Protein 6TTN (pdb70)

InterPro domains:
  IPR005123 Oxoglutarate/iron-dependent dioxygenase domain [PS51471] (193-293)
  IPR026992 Non-haem dioxygenase, N-terminal domain [PF14226] (35-149)
  IPR027443 Isopenicillin N synthase-like superfamily [G3DSA:2.60.120.330] (2-334)
  IPR044861 Isopenicillin N synthase-like, Fe(2+) 2OG dioxygenase domain [PF03171] (195-292)
  IPR050295 Plant 2-oxoglutarate-dependent oxidoreductases [PTHR47991] (32-321)

Foldseek 3Di:
DLAAEAEPPPDLVVNLVVLLVNQQQAQKHKYDPLPQDLVLLVVQVVQVVQVVPDDPVLLQLQAVVRHFDELAPPPAQQWHWHQDDVDPLVQKIKTKHWQPPCDPVRLVSDDCPVVCNSVSVNSNQVRVVVSVLVSVQSVCVNLVHDRCPCVPQFFRTKMKIKMKGDAGQRKAFAAFAKKKKAWADWWKWWQNPVVRDTHTDDHDRSMIMMGGGPLNCFQQLNSGDGIMMGTHGHNPDTTIMIMIGTGHDQADKGGHNVVSADPVRHHQFDIDGSVQLSNQCRPPVPDRRRSGVVGGDPDD

B-factor: mean 18.72, std 9.36, range [8.13, 66.55]

Radius of gyration: 18.67 Å; Cα contacts (8 Å, |Δi|>4): 631; chains: 1; bounding box: 41×48×56 Å

Structure (mmCIF, N/CA/C/O backbone):
data_6TTN
#
_entry.id   6TTN
#
_cell.length_a   39.894
_cell.length_b   79.841
_cell.length_c   104.701
_cell.angle_alpha   90.000
_cell.angle_beta   90.000
_cell.angle_gamma   90.000
#
_symmetry.space_group_name_H-M   'P 21 21 21'
#
loop_
_entity.id
_entity.type
_entity.pdbx_description
1 polymer 'Hyoscyamine 6 beta-hydroxylase'
2 non-polymer N-OXALYLGLYCINE
3 non-polymer 1,2-ETHANEDIOL
4 non-polymer '[(1S,5R)-8-methyl-8-azabicyclo[3.2.1]octan-3-yl] (2S)-3-hydroxy-2-phenylpropanoate'
5 non-polymer 'STRONTIUM ION'
6 non-polymer 'NICKEL (II) ION'
7 non-polymer 'SODIUM ION'
8 non-polymer 'UNKNOWN ATOM OR ION'
9 water water
#
loop_
_atom_site.group_PDB
_atom_site.id
_atom_site.type_symbol
_atom_site.label_atom_id
_atom_site.label_alt_id
_atom_site.label_comp_id
_atom_site.label_asym_id
_atom_site.label_entity_id
_atom_site.label_seq_id
_atom_site.pdbx_PDB_ins_code
_atom_site.Cartn_x
_atom_site.Cartn_y
_atom_site.Cartn_z
_atom_site.occupancy
_atom_site.B_iso_or_equiv
_atom_site.auth_seq_id
_atom_site.auth_comp_id
_atom_site.auth_asym_id
_atom_site.auth_atom_id
_atom_site.pdbx_PDB_model_num
ATOM 1 N N . ALA A 1 3 ? 2.548 29.637 56.314 1.00 48.10 33 ALA A N 1
ATOM 2 C CA . ALA A 1 3 ? 3.666 28.840 55.811 1.00 46.98 33 ALA A CA 1
ATOM 3 C C . ALA A 1 3 ? 4.839 29.725 55.382 1.00 43.51 33 ALA A C 1
ATOM 4 O O . ALA A 1 3 ? 6.001 29.291 55.375 1.00 45.62 33 ALA A O 1
ATOM 10 N N . ASP A 1 4 ? 4.533 30.975 55.032 1.00 38.30 34 ASP A N 1
ATOM 11 C CA . ASP A 1 4 ? 5.572 31.918 54.631 1.00 32.65 34 ASP A CA 1
ATOM 12 C C . ASP A 1 4 ? 6.503 32.298 55.779 1.00 28.31 34 ASP A C 1
ATOM 13 O O . ASP A 1 4 ? 7.513 32.977 55.539 1.00 26.84 34 ASP A O 1
ATOM 22 N N . VAL A 1 5 ? 6.190 31.895 57.008 1.00 25.25 35 VAL A N 1
ATOM 23 C CA . VAL A 1 5 ? 7.142 31.996 58.105 1.00 19.61 35 VAL A CA 1
ATOM 24 C C . VAL A 1 5 ? 7.356 30.575 58.618 1.00 17.85 35 VAL A C 1
ATOM 25 O O . VAL A 1 5 ? 6.634 30.108 59.510 1.00 19.68 35 VAL A O 1
ATOM 38 N N . PRO A 1 6 ? 8.316 29.841 58.071 1.00 15.55 36 PRO A N 1
ATOM 39 C CA . PRO A 1 6 ? 8.517 28.446 58.497 1.00 15.20 36 PRO A CA 1
ATOM 40 C C . PRO A 1 6 ? 8.910 28.339 59.965 1.00 14.59 36 PRO A C 1
ATOM 41 O O . PRO A 1 6 ? 9.674 29.156 60.477 1.00 13.96 36 PRO A O 1
ATOM 52 N N . ILE A 1 7 ? 8.420 27.287 60.619 1.00 14.01 37 ILE A N 1
ATOM 53 C CA . ILE A 1 7 ? 8.776 26.951 61.991 1.00 13.66 37 ILE A CA 1
ATOM 54 C C . ILE A 1 7 ? 9.525 25.633 61.917 1.00 13.39 37 ILE A C 1
ATOM 55 O O . ILE A 1 7 ? 8.950 24.620 61.503 1.00 17.30 37 ILE A O 1
ATOM 71 N N . ILE A 1 8 ? 10.807 25.649 62.267 1.00 11.53 38 ILE A N 1
ATOM 72 C CA . ILE A 1 8 ? 11.705 24.526 62.052 1.00 11.31 38 ILE A CA 1
ATOM 73 C C . ILE A 1 8 ? 12.059 23.904 63.389 1.00 10.48 38 ILE A C 1
ATOM 74 O O . ILE A 1 8 ? 12.649 24.551 64.267 1.00 11.10 38 ILE A O 1
ATOM 90 N N . ASP A 1 9 ? 11.738 22.624 63.527 1.00 10.93 39 ASP A N 1
ATOM 91 C CA . ASP A 1 9 ? 11.992 21.839 64.742 1.00 10.87 39 ASP A CA 1
ATOM 92 C C . ASP A 1 9 ? 13.406 21.277 64.684 1.00 10.60 39 ASP A C 1
ATOM 93 O O . ASP A 1 9 ? 13.706 20.420 63.855 1.00 11.36 39 ASP A O 1
ATOM 102 N N . LEU A 1 10 ? 14.272 21.734 65.578 1.00 9.90 40 LEU A N 1
ATOM 103 C CA . LEU A 1 10 ? 15.670 21.354 65.578 1.00 10.10 40 LEU A CA 1
ATOM 104 C C . LEU A 1 10 ? 15.927 19.994 66.216 1.00 10.24 40 LEU A C 1
ATOM 105 O O . LEU A 1 10 ? 17.094 19.618 66.341 1.00 10.72 40 LEU A O 1
ATOM 121 N N . GLN A 1 11 ? 14.880 19.236 66.563 1.00 10.41 41 GLN A N 1
ATOM 122 C CA . GLN A 1 11 ? 15.005 17.852 66.988 1.00 10.56 41 GLN A CA 1
ATOM 123 C C . GLN A 1 11 ? 14.503 16.872 65.935 1.00 11.24 41 GLN A C 1
ATOM 124 O O . GLN A 1 11 ? 14.459 15.669 66.207 1.00 12.51 41 GLN A O 1
ATOM 138 N N . GLN A 1 12 ? 14.204 17.329 64.721 1.00 11.60 42 GLN A N 1
ATOM 139 C CA . GLN A 1 12 ? 13.989 16.461 63.570 1.00 12.38 42 GLN A CA 1
ATOM 140 C C . GLN A 1 12 ? 15.324 15.878 63.103 1.00 12.18 42 GLN A C 1
ATOM 141 O O . GLN A 1 12 ? 16.397 16.224 63.601 1.00 12.90 42 GLN A O 1
ATOM 155 N N . ASP A 1 13 ? 15.253 14.983 62.120 1.00 11.87 43 ASP A N 1
ATOM 156 C CA . ASP A 1 13 ? 16.444 14.453 61.481 1.00 12.30 43 ASP A CA 1
ATOM 157 C C . ASP A 1 13 ? 17.320 15.583 60.959 1.00 11.55 43 ASP A C 1
ATOM 158 O O . ASP A 1 13 ? 16.830 16.560 60.387 1.00 11.90 43 ASP A O 1
ATOM 167 N N . HIS A 1 14 ? 18.633 15.405 61.110 1.00 11.81 44 HIS A N 1
ATOM 168 C CA . HIS A 1 14 ? 19.612 16.412 60.716 1.00 12.08 44 HIS A CA 1
ATOM 169 C C . HIS A 1 14 ? 19.436 16.858 59.266 1.00 11.34 44 HIS A C 1
ATOM 170 O O . HIS A 1 14 ? 19.498 18.055 58.962 1.00 11.41 44 HIS A O 1
ATOM 184 N N . LEU A 1 15 ? 19.297 15.897 58.339 1.00 12.31 45 LEU A N 1
ATOM 185 C CA . LEU A 1 15 ? 19.198 16.259 56.928 1.00 12.64 45 LEU A CA 1
ATOM 186 C C . LEU A 1 15 ? 17.944 17.080 56.662 1.00 12.41 45 LEU A C 1
ATOM 187 O O . LEU A 1 15 ? 17.984 18.043 55.897 1.00 12.61 45 LEU A O 1
ATOM 203 N N . LEU A 1 16 ? 16.824 16.726 57.292 1.00 12.38 46 LEU A N 1
ATOM 204 C CA . LEU A 1 16 ? 15.606 17.510 57.117 1.00 12.89 46 LEU A CA 1
ATOM 205 C C . LEU A 1 16 ? 15.791 18.930 57.619 1.00 11.44 46 LEU A C 1
ATOM 206 O O . LEU A 1 16 ? 15.303 19.881 56.995 1.00 12.32 46 LEU A O 1
ATOM 222 N N . ILE A 1 17 ? 16.495 19.097 58.743 1.00 10.86 47 ILE A N 1
ATOM 223 C CA . ILE A 1 17 ? 16.769 20.442 59.245 1.00 10.94 47 ILE A CA 1
ATOM 224 C C . ILE A 1 17 ? 17.549 21.236 58.213 1.00 10.91 47 ILE A C 1
ATOM 225 O O . ILE A 1 17 ? 17.219 22.395 57.925 1.00 11.39 47 ILE A O 1
ATOM 241 N N . VAL A 1 18 ? 18.641 20.653 57.692 1.00 11.25 48 VAL A N 1
ATOM 242 C CA . VAL A 1 18 ? 19.448 21.345 56.686 1.00 11.89 48 VAL A CA 1
ATOM 243 C C . VAL A 1 18 ? 18.591 21.736 55.495 1.00 11.42 48 VAL A C 1
ATOM 244 O O . VAL A 1 18 ? 18.650 22.867 55.004 1.00 11.93 48 VAL A O 1
ATOM 257 N N . GLN A 1 19 ? 17.774 20.802 55.009 1.00 12.01 49 GLN A N 1
ATOM 258 C CA . GLN A 1 19 ? 16.939 21.091 53.841 1.00 12.52 49 GLN A CA 1
ATOM 259 C C . GLN A 1 19 ? 15.923 22.193 54.127 1.00 12.23 49 GLN A C 1
ATOM 260 O O . GLN A 1 19 ? 15.727 23.089 53.293 1.00 12.94 49 GLN A O 1
ATOM 274 N N . GLN A 1 20 ? 15.281 22.148 55.291 1.00 11.71 50 GLN A N 1
ATOM 275 C CA . GLN A 1 20 ? 14.270 23.153 55.629 1.00 11.77 50 GLN A CA 1
ATOM 276 C C . GLN A 1 20 ? 14.896 24.528 55.860 1.00 11.08 50 GLN A C 1
ATOM 277 O O . GLN A 1 20 ? 14.352 25.546 55.409 1.00 11.15 50 GLN A O 1
ATOM 291 N N . ILE A 1 21 ? 16.023 24.579 56.571 1.00 10.58 51 ILE A N 1
ATOM 292 C CA . ILE A 1 21 ? 16.697 25.853 56.772 1.00 10.67 51 ILE A CA 1
ATOM 293 C C . ILE A 1 21 ? 17.134 26.422 55.437 1.00 11.18 51 ILE A C 1
ATOM 294 O O . ILE A 1 21 ? 16.972 27.621 55.183 1.00 11.46 51 ILE A O 1
ATOM 310 N N . THR A 1 22 ? 17.716 25.591 54.578 1.00 11.78 52 THR A N 1
ATOM 311 C CA . THR A 1 22 ? 18.194 26.088 53.297 1.00 13.33 52 THR A CA 1
ATOM 312 C C . THR A 1 22 ? 17.049 26.696 52.498 1.00 13.24 52 THR A C 1
ATOM 313 O O . THR A 1 22 ? 17.186 27.786 51.930 1.00 13.55 52 THR A O 1
ATOM 324 N N . LYS A 1 23 ? 15.909 26.005 52.434 1.00 13.64 53 LYS A N 1
ATOM 325 C CA A LYS A 1 23 ? 14.772 26.531 51.689 0.67 14.89 53 LYS A CA 1
ATOM 326 C CA B LYS A 1 23 ? 14.770 26.532 51.691 0.33 14.26 53 LYS A CA 1
ATOM 327 C C . LYS A 1 23 ? 14.285 27.842 52.287 1.00 12.92 53 LYS A C 1
ATOM 328 O O . LYS A 1 23 ? 13.984 28.790 51.554 1.00 13.09 53 LYS A O 1
ATOM 365 N N . ALA A 1 24 ? 14.216 27.928 53.616 1.00 11.77 54 ALA A N 1
ATOM 366 C CA . ALA A 1 24 ? 13.771 29.167 54.237 1.00 11.55 54 ALA A CA 1
ATOM 367 C C . ALA A 1 24 ? 14.729 30.309 53.941 1.00 10.71 54 ALA A C 1
ATOM 368 O O . ALA A 1 24 ? 14.303 31.459 53.779 1.00 11.50 54 ALA A O 1
ATOM 375 N N . CYS A 1 25 ? 16.027 30.030 53.933 1.00 10.68 55 CYS A N 1
ATOM 376 C CA . CYS A 1 25 ? 17.027 31.052 53.647 1.00 10.94 55 CYS A CA 1
ATOM 377 C C . CYS A 1 25 ? 16.946 31.526 52.204 1.00 10.60 55 CYS A C 1
ATOM 378 O O . CYS A 1 25 ? 17.127 32.724 51.932 1.00 11.93 55 CYS A O 1
ATOM 386 N N . GLN A 1 26 ? 16.669 30.604 51.272 1.00 11.84 56 GLN A N 1
ATOM 387 C CA . GLN A 1 26 ? 16.551 30.943 49.858 1.00 12.93 56 GLN A CA 1
ATOM 388 C C . GLN A 1 26 ? 15.290 31.729 49.595 1.00 13.60 56 GLN A C 1
ATOM 389 O O . GLN A 1 26 ? 15.291 32.650 48.774 1.00 15.89 56 GLN A O 1
ATOM 403 N N . ASP A 1 27 ? 14.203 31.386 50.286 1.00 14.16 57 ASP A N 1
ATOM 404 C CA . ASP A 1 27 ? 12.900 31.894 49.904 1.00 17.31 57 ASP A CA 1
ATOM 405 C C . ASP A 1 27 ? 12.531 33.134 50.686 1.00 16.46 57 ASP A C 1
ATOM 406 O O . ASP A 1 27 ? 11.857 34.012 50.141 1.00 19.69 57 ASP A O 1
ATOM 415 N N . PHE A 1 28 ? 12.925 33.201 51.972 1.00 15.45 58 PHE A N 1
ATOM 416 C CA . PHE A 1 28 ? 12.397 34.226 52.878 1.00 15.37 58 PHE A CA 1
ATOM 417 C C . PHE A 1 28 ? 13.462 35.014 53.644 1.00 13.59 58 PHE A C 1
ATOM 418 O O . PHE A 1 28 ? 13.320 36.224 53.853 1.00 15.65 58 PHE A O 1
ATOM 435 N N . GLY A 1 29 ? 14.502 34.359 54.104 1.00 11.73 59 GLY A N 1
ATOM 436 C CA . GLY A 1 29 ? 15.495 34.980 54.961 1.00 11.06 59 GLY A CA 1
ATOM 437 C C . GLY A 1 29 ? 15.086 35.090 56.417 1.00 10.64 59 GLY A C 1
ATOM 438 O O . GLY A 1 29 ? 15.806 35.689 57.202 1.00 10.35 59 GLY A O 1
ATOM 442 N N . LEU A 1 30 ? 13.947 34.522 56.813 1.00 10.85 60 LEU A N 1
ATOM 443 C CA . LEU A 1 30 ? 13.456 34.548 58.183 1.00 10.95 60 LEU A CA 1
ATOM 444 C C . LEU A 1 30 ? 12.689 33.251 58.437 1.00 11.38 60 LEU A C 1
ATOM 445 O O . LEU A 1 30 ? 11.929 32.788 57.573 1.00 13.76 60 LEU A O 1
ATOM 461 N N . PHE A 1 31 ? 12.907 32.668 59.610 1.00 10.55 61 PHE A N 1
ATOM 462 C CA . PHE A 1 31 ? 12.204 31.463 60.037 1.00 10.33 61 PHE A CA 1
ATOM 463 C C . PHE A 1 31 ? 12.235 31.452 61.547 1.00 10.35 61 PHE A C 1
ATOM 464 O O . PHE A 1 31 ? 12.927 32.245 62.160 1.00 13.30 61 PHE A O 1
ATOM 481 N N . GLN A 1 32 ? 11.480 30.564 62.160 1.00 9.06 62 GLN A N 1
ATOM 482 C CA . GLN A 1 32 ? 11.574 30.349 63.606 1.00 9.19 62 GLN A CA 1
ATOM 483 C C . GLN A 1 32 ? 12.146 28.964 63.867 1.00 8.96 62 GLN A C 1
ATOM 484 O O . GLN A 1 32 ? 11.983 28.049 63.049 1.00 10.05 62 GLN A O 1
ATOM 498 N N . VAL A 1 33 ? 12.793 28.813 65.010 1.00 8.89 63 VAL A N 1
ATOM 499 C CA . VAL A 1 33 ? 13.266 27.518 65.470 1.00 8.89 63 VAL A CA 1
ATOM 500 C C . VAL A 1 33 ? 12.631 27.178 66.814 1.00 8.77 63 VAL A C 1
ATOM 501 O O . VAL A 1 33 ? 12.514 28.014 67.712 1.00 9.15 63 VAL A O 1
ATOM 514 N N . ILE A 1 34 ? 12.243 25.909 66.934 1.00 9.46 64 ILE A N 1
ATOM 515 C CA . ILE A 1 34 ? 11.724 25.331 68.167 1.00 9.89 64 ILE A CA 1
ATOM 516 C C . ILE A 1 34 ? 12.554 24.092 68.521 1.00 9.62 64 ILE A C 1
ATOM 517 O O . ILE A 1 34 ? 13.341 23.575 67.714 1.00 9.64 64 ILE A O 1
ATOM 533 N N . ASN A 1 35 ? 12.408 23.645 69.771 1.00 9.75 65 ASN A N 1
ATOM 534 C CA . ASN A 1 35 ? 13.207 22.516 70.291 1.00 10.18 65 ASN A CA 1
ATOM 535 C C . ASN A 1 35 ? 14.695 22.741 70.045 1.00 9.94 65 ASN A C 1
ATOM 536 O O . ASN A 1 35 ? 15.428 21.830 69.658 1.00 10.44 65 ASN A O 1
ATOM 547 N N . HIS A 1 36 ? 15.122 23.980 70.298 1.00 9.10 66 HIS A N 1
ATOM 548 C CA . HIS A 1 36 ? 16.417 24.501 69.858 1.00 9.26 66 HIS A CA 1
ATOM 549 C C . HIS A 1 36 ? 17.541 24.345 70.875 1.00 9.07 66 HIS A C 1
ATOM 550 O O . HIS A 1 36 ? 18.672 24.744 70.582 1.00 9.56 66 HIS A O 1
ATOM 564 N N . GLY A 1 37 ? 17.264 23.768 72.044 1.00 9.12 67 GLY A N 1
ATOM 565 C CA . GLY A 1 37 ? 18.281 23.456 73.002 1.00 9.66 67 GLY A CA 1
ATOM 566 C C . GLY A 1 37 ? 18.636 24.540 73.994 1.00 9.27 67 GLY A C 1
ATOM 567 O O . GLY A 1 37 ? 19.378 24.270 74.944 1.00 10.38 67 GLY A O 1
ATOM 571 N N . VAL A 1 38 ? 18.165 25.765 73.802 1.00 9.27 68 VAL A N 1
ATOM 572 C CA . VAL A 1 38 ? 18.369 26.814 74.810 1.00 9.41 68 VAL A CA 1
ATOM 573 C C . VAL A 1 38 ? 17.361 26.590 75.929 1.00 9.65 68 VAL A C 1
ATOM 574 O O . VAL A 1 38 ? 16.170 26.481 75.660 1.00 10.41 68 VAL A O 1
ATOM 587 N N . PRO A 1 39 ? 17.780 26.569 77.191 1.00 10.00 69 PRO A N 1
ATOM 588 C CA . PRO A 1 39 ? 16.809 26.305 78.258 1.00 10.57 69 PRO A CA 1
ATOM 589 C C . PRO A 1 39 ? 15.671 27.315 78.270 1.00 10.60 69 PRO A C 1
ATOM 590 O O . PRO A 1 39 ? 15.892 28.524 78.313 1.00 10.92 69 PRO A O 1
ATOM 601 N N . GLU A 1 40 ? 14.435 26.805 78.313 1.00 11.15 70 GLU A N 1
ATOM 602 C CA . GLU A 1 40 ? 13.274 27.687 78.418 1.00 11.78 70 GLU A CA 1
ATOM 603 C C . GLU A 1 40 ? 13.323 28.503 79.696 1.00 12.02 70 GLU A C 1
ATOM 604 O O . GLU A 1 40 ? 12.928 29.680 79.700 1.00 12.04 70 GLU A O 1
ATOM 616 N N . LYS A 1 41 ? 13.784 27.901 80.790 1.00 12.48 71 LYS A N 1
ATOM 617 C CA . LYS A 1 41 ? 13.832 28.618 82.056 1.00 14.09 71 LYS A CA 1
ATOM 618 C C . LYS A 1 41 ? 14.711 29.856 81.923 1.00 12.66 71 LYS A C 1
ATOM 619 O O . LYS A 1 41 ? 14.415 30.916 82.479 1.00 13.07 71 LYS A O 1
ATOM 638 N N . LEU A 1 42 ? 15.816 29.725 81.204 1.00 12.42 72 LEU A N 1
ATOM 639 C CA . LEU A 1 42 ? 16.723 30.834 80.982 1.00 12.22 72 LEU A CA 1
ATOM 640 C C . LEU A 1 42 ? 16.098 31.903 80.075 1.00 11.01 72 LEU A C 1
ATOM 641 O O . LEU A 1 42 ? 16.285 33.111 80.300 1.00 11.48 72 LEU A O 1
ATOM 657 N N . MET A 1 43 ? 15.352 31.490 79.047 1.00 10.17 73 MET A N 1
ATOM 658 C CA . MET A 1 43 ? 14.630 32.463 78.228 1.00 10.13 73 MET A CA 1
ATOM 659 C C . MET A 1 43 ? 13.629 33.243 79.054 1.00 9.92 73 MET A C 1
ATOM 660 O O . MET A 1 43 ? 13.503 34.467 78.903 1.00 10.03 73 MET A O 1
ATOM 674 N N . VAL A 1 44 ? 12.904 32.561 79.934 1.00 10.72 74 VAL A N 1
ATOM 675 C CA . VAL A 1 44 ? 11.942 33.232 80.807 1.00 11.91 74 VAL A CA 1
ATOM 676 C C . VAL A 1 44 ? 12.654 34.178 81.763 1.00 11.21 74 VAL A C 1
ATOM 677 O O . VAL A 1 44 ? 12.234 35.334 81.971 1.00 11.65 74 VAL A O 1
ATOM 690 N N . GLU A 1 45 ? 13.759 33.720 82.356 1.00 11.06 75 GLU A N 1
ATOM 691 C CA . GLU A 1 45 ? 14.505 34.558 83.283 1.00 11.87 75 GLU A CA 1
ATOM 692 C C . GLU A 1 45 ? 15.069 35.788 82.586 1.00 10.65 75 GLU A C 1
ATOM 693 O O . GLU A 1 45 ? 15.088 36.875 83.171 1.00 11.25 75 GLU A O 1
ATOM 705 N N . ALA A 1 46 ? 15.561 35.647 81.355 1.00 10.23 76 ALA A N 1
ATOM 706 C CA . ALA A 1 46 ? 16.068 36.802 80.623 1.00 9.95 76 ALA A CA 1
ATOM 707 C C . ALA A 1 46 ? 14.963 37.828 80.381 1.00 9.98 76 ALA A C 1
ATOM 708 O O . ALA A 1 46 ? 15.163 39.044 80.565 1.00 9.97 76 ALA A O 1
ATOM 715 N N . MET A 1 47 ? 13.781 37.378 79.949 1.00 10.26 77 MET A N 1
ATOM 716 C CA . MET A 1 47 ? 12.687 38.302 79.743 1.00 10.58 77 MET A CA 1
ATOM 717 C C . MET A 1 47 ? 12.311 38.988 81.058 1.00 10.91 77 MET A C 1
ATOM 718 O O . MET A 1 47 ? 12.042 40.201 81.071 1.00 11.53 77 MET A O 1
ATOM 732 N N . GLU A 1 48 ? 12.297 38.249 82.173 1.00 11.41 78 GLU A N 1
ATOM 733 C CA A GLU A 1 48 ? 11.991 38.864 83.461 0.72 12.12 78 GLU A CA 1
ATOM 734 C CA B GLU A 1 48 ? 11.992 38.854 83.463 0.28 12.26 78 GLU A CA 1
ATOM 735 C C . GLU A 1 48 ? 13.033 39.895 83.851 1.00 11.72 78 GLU A C 1
ATOM 736 O O . GLU A 1 48 ? 12.691 40.934 84.429 1.00 11.82 78 GLU A O 1
ATOM 759 N N . VAL A 1 49 ? 14.309 39.628 83.557 1.00 11.04 79 VAL A N 1
ATOM 760 C CA . VAL A 1 49 ? 15.364 40.607 83.824 1.00 10.99 79 VAL A CA 1
ATOM 761 C C . VAL A 1 49 ? 15.083 41.904 83.083 1.00 10.40 79 VAL A C 1
ATOM 762 O O . VAL A 1 49 ? 15.213 42.996 83.644 1.00 11.05 79 VAL A O 1
ATOM 775 N N . TYR A 1 50 ? 14.686 41.818 81.808 1.00 10.07 80 TYR A N 1
ATOM 776 C CA . TYR A 1 50 ? 14.422 43.045 81.054 1.00 10.00 80 TYR A CA 1
ATOM 777 C C . TYR A 1 50 ? 13.153 43.732 81.519 1.00 10.16 80 TYR A C 1
ATOM 778 O O . TYR A 1 50 ? 13.109 44.966 81.567 1.00 10.86 80 TYR A O 1
ATOM 796 N N . LYS A 1 51 ? 12.121 42.983 81.897 1.00 10.60 81 LYS A N 1
ATOM 797 C CA A LYS A 1 51 ? 10.955 43.606 82.509 0.80 11.51 81 LYS A CA 1
ATOM 798 C CA B LYS A 1 51 ? 10.952 43.605 82.509 0.20 11.20 81 LYS A CA 1
ATOM 799 C C . LYS A 1 51 ? 11.352 44.413 83.737 1.00 11.71 81 LYS A C 1
ATOM 800 O O . LYS A 1 51 ? 10.935 45.568 83.902 1.00 12.40 81 LYS A O 1
ATOM 837 N N . GLU A 1 52 ? 12.194 43.835 84.586 1.00 11.85 82 GLU A N 1
ATOM 838 C CA . GLU A 1 52 ? 12.658 44.523 85.786 1.00 12.00 82 GLU A CA 1
ATOM 839 C C . GLU A 1 52 ? 13.528 45.729 85.419 1.00 11.60 82 GLU A C 1
ATOM 840 O O . GLU A 1 52 ? 13.381 46.826 85.985 1.00 12.70 82 GLU A O 1
ATOM 852 N N . PHE A 1 53 ? 14.436 45.556 84.454 1.00 11.05 83 PHE A N 1
ATOM 853 C CA . PHE A 1 53 ? 15.319 46.646 84.057 1.00 11.13 83 PHE A CA 1
ATOM 854 C C . PHE A 1 53 ? 14.525 47.852 83.550 1.00 10.64 83 PHE A C 1
ATOM 855 O O . PHE A 1 53 ? 14.728 48.996 83.990 1.00 10.80 83 PHE A O 1
ATOM 872 N N . PHE A 1 54 ? 13.589 47.618 82.632 1.00 10.44 84 PHE A N 1
ATOM 873 C CA . PHE A 1 54 ? 12.868 48.751 82.045 1.00 10.79 84 PHE A CA 1
ATOM 874 C C . PHE A 1 54 ? 11.911 49.384 83.040 1.00 11.87 84 PHE A C 1
ATOM 875 O O . PHE A 1 54 ? 11.567 50.554 82.874 1.00 13.43 84 PHE A O 1
ATOM 892 N N . ALA A 1 55 ? 11.558 48.679 84.107 1.00 12.21 85 ALA A N 1
ATOM 893 C CA . ALA A 1 55 ? 10.745 49.253 85.182 1.00 13.36 85 ALA A CA 1
ATOM 894 C C . ALA A 1 55 ? 11.554 50.026 86.219 1.00 13.76 85 ALA A C 1
ATOM 895 O O . ALA A 1 55 ? 10.954 50.616 87.122 1.00 15.98 85 ALA A O 1
ATOM 902 N N . LEU A 1 56 ? 12.882 50.027 86.142 1.00 13.31 86 LEU A N 1
ATOM 903 C CA . LEU A 1 56 ? 13.676 50.779 87.091 1.00 14.01 86 LEU A CA 1
ATOM 904 C C . LEU A 1 56 ? 13.398 52.274 86.966 1.00 14.77 86 LEU A C 1
ATOM 905 O O . LEU A 1 56 ? 13.031 52.780 85.899 1.00 15.87 86 LEU A O 1
ATOM 921 N N . PRO A 1 57 ? 13.646 53.027 88.032 1.00 16.64 87 PRO A N 1
ATOM 922 C CA . PRO A 1 57 ? 13.427 54.469 87.973 1.00 17.17 87 PRO A CA 1
ATOM 923 C C . PRO A 1 57 ? 14.425 55.157 87.065 1.00 16.01 87 PRO A C 1
ATOM 924 O O . PRO A 1 57 ? 15.512 54.655 86.748 1.00 15.15 87 PRO A O 1
ATOM 935 N N . ALA A 1 58 ? 14.037 56.368 86.672 1.00 17.91 88 ALA A N 1
ATOM 936 C CA . ALA A 1 58 ? 14.837 57.164 85.756 1.00 19.77 88 ALA A CA 1
ATOM 937 C C . ALA A 1 58 ? 16.249 57.358 86.291 1.00 17.88 88 ALA A C 1
ATOM 938 O O . ALA A 1 58 ? 17.210 57.360 85.509 1.00 18.38 88 ALA A O 1
ATOM 945 N N . GLU A 1 59 ? 16.408 57.499 87.621 1.00 17.02 89 GLU A N 1
ATOM 946 C CA . GLU A 1 59 ? 17.755 57.749 88.145 1.00 17.12 89 GLU A CA 1
ATOM 947 C C . GLU A 1 59 ? 18.717 56.577 87.894 1.00 15.60 89 GLU A C 1
ATOM 948 O O . GLU A 1 59 ? 19.930 56.773 87.775 1.00 16.44 89 GLU A O 1
ATOM 960 N N . GLU A 1 60 ? 18.198 55.351 87.765 1.00 14.93 90 GLU A N 1
ATOM 961 C CA A GLU A 1 60 ? 18.999 54.191 87.360 0.62 15.46 90 GLU A CA 1
ATOM 962 C CA B GLU A 1 60 ? 19.036 54.220 87.378 0.38 15.62 90 GLU A CA 1
ATOM 963 C C . GLU A 1 60 ? 19.321 54.238 85.877 1.00 15.02 90 GLU A C 1
ATOM 964 O O . GLU A 1 60 ? 20.443 53.918 85.460 1.00 16.20 90 GLU A O 1
ATOM 987 N N . LYS A 1 61 ? 18.339 54.603 85.053 1.00 14.61 91 LYS A N 1
ATOM 988 C CA A LYS A 1 61 ? 18.512 54.684 83.600 0.51 14.73 91 LYS A CA 1
ATOM 989 C CA B LYS A 1 61 ? 18.590 54.601 83.620 0.49 14.83 91 LYS A CA 1
ATOM 990 C C . LYS A 1 61 ? 19.633 55.618 83.200 1.00 13.68 91 LYS A C 1
ATOM 991 O O . LYS A 1 61 ? 20.260 55.428 82.149 1.00 13.62 91 LYS A O 1
ATOM 1028 N N . GLU A 1 62 ? 19.832 56.684 83.975 1.00 12.42 92 GLU A N 1
ATOM 1029 C CA . GLU A 1 62 ? 20.877 57.655 83.662 1.00 12.26 92 GLU A CA 1
ATOM 1030 C C . GLU A 1 62 ? 22.250 57.012 83.612 1.00 11.39 92 GLU A C 1
ATOM 1031 O O . GLU A 1 62 ? 23.128 57.492 82.888 1.00 11.94 92 GLU A O 1
ATOM 1043 N N A LYS A 1 63 ? 22.443 55.885 84.313 0.76 10.64 93 LYS A N 1
ATOM 1044 N N B LYS A 1 63 ? 22.457 55.910 84.338 0.24 11.05 93 LYS A N 1
ATOM 1045 C CA A LYS A 1 63 ? 23.748 55.224 84.293 0.76 10.91 93 LYS A CA 1
ATOM 1046 C CA B LYS A 1 63 ? 23.749 55.230 84.282 0.24 11.17 93 LYS A CA 1
ATOM 1047 C C A LYS A 1 63 ? 24.113 54.715 82.909 0.76 10.90 93 LYS A C 1
ATOM 1048 C C B LYS A 1 63 ? 24.126 54.868 82.852 0.24 10.69 93 LYS A C 1
ATOM 1049 O O A LYS A 1 63 ? 25.290 54.424 82.660 0.76 11.71 93 LYS A O 1
ATOM 1050 O O B LYS A 1 63 ? 25.308 54.896 82.491 0.24 10.58 93 LYS A O 1
ATOM 1087 N N . PHE A 1 64 ? 23.136 54.572 82.020 1.00 10.60 94 PHE A N 1
ATOM 1088 C CA . PHE A 1 64 ? 23.344 54.036 80.668 1.00 10.36 94 PHE A CA 1
ATOM 1089 C C . PHE A 1 64 ? 23.241 55.104 79.597 1.00 10.42 94 PHE A C 1
ATOM 1090 O O . PHE A 1 64 ? 23.236 54.790 78.409 1.00 11.42 94 PHE A O 1
ATOM 1108 N N . GLN A 1 65 ? 23.198 56.375 80.006 1.00 11.48 95 GLN A N 1
ATOM 1109 C CA . GLN A 1 65 ? 23.095 57.500 79.085 1.00 12.15 95 GLN A CA 1
ATOM 1110 C C . GLN A 1 65 ? 24.437 58.185 79.037 1.00 12.92 95 GLN A C 1
ATOM 1111 O O . GLN A 1 65 ? 24.766 58.971 79.950 1.00 12.94 95 GLN A O 1
ATOM 1125 N N . PRO A 1 66 ? 25.252 57.929 78.023 1.00 15.45 96 PRO A N 1
ATOM 1126 C CA A PRO A 1 66 ? 26.572 58.560 77.982 0.48 16.08 96 PRO A CA 1
ATOM 1127 C CA B PRO A 1 66 ? 26.572 58.557 77.971 0.52 16.41 96 PRO A CA 1
ATOM 1128 C C . PRO A 1 66 ? 26.440 60.071 77.931 1.00 15.03 96 PRO A C 1
ATOM 1129 O O . PRO A 1 66 ? 25.662 60.627 77.138 1.00 15.39 96 PRO A O 1
ATOM 1150 N N . LYS A 1 67 ? 27.187 60.728 78.792 1.00 15.06 97 LYS A N 1
ATOM 1151 C CA A LYS A 1 67 ? 27.185 62.187 78.865 0.58 14.85 97 LYS A CA 1
ATOM 1152 C CA B LYS A 1 67 ? 27.180 62.186 78.822 0.42 14.37 97 LYS A CA 1
ATOM 1153 C C . LYS A 1 67 ? 25.769 62.731 79.038 1.00 12.95 97 LYS A C 1
ATOM 1154 O O . LYS A 1 67 ? 25.462 63.838 78.610 1.00 12.66 97 LYS A O 1
ATOM 1191 N N . GLY A 1 68 ? 24.915 61.964 79.708 1.00 12.08 98 GLY A N 1
ATOM 1192 C CA . GLY A 1 68 ? 23.608 62.435 80.096 1.00 11.60 98 GLY A CA 1
ATOM 1193 C C . GLY A 1 68 ? 22.494 62.313 79.096 1.00 11.24 98 GLY A C 1
ATOM 1194 O O . GLY A 1 68 ? 21.385 62.716 79.425 1.00 11.80 98 GLY A O 1
ATOM 1198 N N . GLU A 1 69 ? 22.706 61.691 77.939 1.00 11.32 99 GLU A N 1
ATOM 1199 C CA . GLU A 1 69 ? 21.623 61.496 76.990 1.00 12.71 99 GLU A CA 1
ATOM 1200 C C . GLU A 1 69 ? 21.727 60.105 76.386 1.00 12.71 99 GLU A C 1
ATOM 1201 O O . GLU A 1 69 ? 22.795 59.491 76.411 1.00 12.54 99 GLU A O 1
ATOM 1213 N N . PRO A 1 70 ? 20.639 59.583 75.832 1.00 13.24 100 PRO A N 1
ATOM 1214 C CA . PRO A 1 70 ? 20.729 58.277 75.172 1.00 13.48 100 PRO A CA 1
ATOM 1215 C C . PRO A 1 70 ? 21.708 58.306 74.015 1.00 12.30 100 PRO A C 1
ATOM 1216 O O . PRO A 1 70 ? 21.917 59.326 73.350 1.00 13.09 100 PRO A O 1
ATOM 1227 N N . ALA A 1 71 ? 22.292 57.141 73.773 1.00 12.18 101 ALA A N 1
ATOM 1228 C CA . ALA A 1 71 ? 23.149 56.939 72.621 1.00 12.81 101 ALA A CA 1
ATOM 1229 C C . ALA A 1 71 ? 22.309 56.790 71.352 1.00 12.90 101 ALA A C 1
ATOM 1230 O O . ALA A 1 71 ? 21.102 56.538 71.382 1.00 12.66 101 ALA A O 1
ATOM 1237 N N A LYS A 1 72 ? 22.983 56.935 70.219 0.24 13.35 102 LYS A N 1
ATOM 1238 N N B LYS A 1 72 ? 22.978 56.960 70.221 0.37 13.43 102 LYS A N 1
ATOM 1239 N N C LYS A 1 72 ? 22.995 56.926 70.225 0.39 13.78 102 LYS A N 1
ATOM 1240 C CA A LYS A 1 72 ? 22.394 56.715 68.910 0.24 13.94 102 LYS A CA 1
ATOM 1241 C CA B LYS A 1 72 ? 22.406 56.721 68.910 0.37 13.81 102 LYS A CA 1
ATOM 1242 C CA C LYS A 1 72 ? 22.439 56.744 68.898 0.39 14.53 102 LYS A CA 1
ATOM 1243 C C A LYS A 1 72 ? 23.187 55.642 68.175 0.24 13.52 102 LYS A C 1
ATOM 1244 C C B LYS A 1 72 ? 23.161 55.573 68.251 0.37 13.09 102 LYS A C 1
ATOM 1245 C C C LYS A 1 72 ? 23.185 55.605 68.213 0.39 13.58 102 LYS A C 1
ATOM 1246 O O A LYS A 1 72 ? 24.391 55.468 68.393 0.24 13.64 102 LYS A O 1
ATOM 1247 O O B LYS A 1 72 ? 24.314 55.285 68.587 0.37 12.05 102 LYS A O 1
ATOM 1248 O O C LYS A 1 72 ? 24.360 55.349 68.496 0.39 13.06 102 LYS A O 1
ATOM 1303 N N . PHE A 1 73 ? 22.497 54.921 67.297 1.00 12.85 103 PHE A N 1
ATOM 1304 C CA . PHE A 1 73 ? 23.121 53.868 66.497 1.00 13.03 103 PHE A CA 1
ATOM 1305 C C . PHE A 1 73 ? 23.909 54.555 65.387 1.00 13.19 103 PHE A C 1
ATOM 1306 O O . PHE A 1 73 ? 23.400 54.863 64.307 1.00 14.97 103 PHE A O 1
ATOM 1325 N N . GLU A 1 74 ? 25.169 54.844 65.706 1.00 13.70 104 GLU A N 1
ATOM 1326 C CA . GLU A 1 74 ? 26.109 55.550 64.848 1.00 14.96 104 GLU A CA 1
ATOM 1327 C C . GLU A 1 74 ? 27.496 55.104 65.259 1.00 14.72 104 GLU A C 1
ATOM 1328 O O . GLU A 1 74 ? 27.692 54.604 66.363 1.00 15.70 104 GLU A O 1
ATOM 1340 N N . LEU A 1 75 ? 28.451 55.279 64.383 1.00 14.89 105 LEU A N 1
ATOM 1341 C CA . LEU A 1 75 ? 29.820 54.884 64.691 1.00 14.99 105 LEU A CA 1
ATOM 1342 C C . LEU A 1 75 ? 30.503 55.960 65.525 1.00 16.73 105 LEU A C 1
ATOM 1343 O O . LEU A 1 75 ? 30.262 57.155 65.329 1.00 19.00 105 LEU A O 1
ATOM 1359 N N . PRO A 1 76 ? 31.389 55.570 66.444 1.00 17.00 106 PRO A N 1
ATOM 1360 C CA . PRO A 1 76 ? 31.707 54.185 66.787 1.00 16.06 106 PRO A CA 1
ATOM 1361 C C . PRO A 1 76 ? 30.581 53.568 67.574 1.00 14.46 106 PRO A C 1
ATOM 1362 O O . PRO A 1 76 ? 30.006 54.181 68.480 1.00 15.18 106 PRO A O 1
ATOM 1373 N N A LEU A 1 77 ? 30.254 52.324 67.239 0.17 13.78 107 LEU A N 1
ATOM 1374 N N B LEU A 1 77 ? 30.253 52.329 67.229 0.83 13.36 107 LEU A N 1
ATOM 1375 C CA A LEU A 1 77 ? 29.213 51.588 67.955 0.17 13.71 107 LEU A CA 1
ATOM 1376 C CA B LEU A 1 77 ? 29.232 51.586 67.961 0.83 13.03 107 LEU A CA 1
ATOM 1377 C C A LEU A 1 77 ? 29.906 50.757 69.027 0.17 13.36 107 LEU A C 1
ATOM 1378 C C B LEU A 1 77 ? 29.943 50.771 69.031 0.83 13.25 107 LEU A C 1
ATOM 1379 O O A LEU A 1 77 ? 30.370 49.641 68.781 0.17 13.64 107 LEU A O 1
ATOM 1380 O O B LEU A 1 77 ? 30.493 49.693 68.762 0.83 14.02 107 LEU A O 1
ATOM 1411 N N . GLU A 1 78 ? 29.987 51.317 70.227 1.00 12.47 108 GLU A N 1
ATOM 1412 C CA . GLU A 1 78 ? 30.694 50.666 71.308 1.00 12.07 108 GLU A CA 1
ATOM 1413 C C . GLU A 1 78 ? 29.954 49.434 71.799 1.00 11.39 108 GLU A C 1
ATOM 1414 O O . GLU A 1 78 ? 28.731 49.326 71.689 1.00 12.71 108 GLU A O 1
ATOM 1427 N N . GLN A 1 79 ? 30.704 48.503 72.367 1.00 10.25 109 GLN A N 1
ATOM 1428 C CA . GLN A 1 79 ? 30.130 47.324 73.006 1.00 9.94 109 GLN A CA 1
ATOM 1429 C C . GLN A 1 79 ? 29.698 47.583 74.450 1.00 9.87 109 GLN A C 1
ATOM 1430 O O . GLN A 1 79 ? 28.879 46.841 74.990 1.00 9.90 109 GLN A O 1
ATOM 1444 N N A LYS A 1 80 ? 30.218 48.631 75.085 0.40 10.51 110 LYS A N 1
ATOM 1445 N N B LYS A 1 80 ? 30.221 48.617 75.099 0.60 10.72 110 LYS A N 1
ATOM 1446 C CA A LYS A 1 80 ? 29.774 48.984 76.427 0.40 11.42 110 LYS A CA 1
ATOM 1447 C CA B LYS A 1 80 ? 29.806 48.889 76.471 0.60 11.67 110 LYS A CA 1
ATOM 1448 C C A LYS A 1 80 ? 28.261 49.172 76.447 0.40 10.57 110 LYS A C 1
ATOM 1449 C C B LYS A 1 80 ? 28.316 49.230 76.496 0.60 10.93 110 LYS A C 1
ATOM 1450 O O A LYS A 1 80 ? 27.656 49.635 75.478 0.40 10.34 110 LYS A O 1
ATOM 1451 O O B LYS A 1 80 ? 27.783 49.848 75.576 0.60 11.31 110 LYS A O 1
ATOM 1488 N N . ALA A 1 81 ? 27.642 48.821 77.564 1.00 10.36 111 ALA A N 1
ATOM 1489 C CA . ALA A 1 81 ? 26.188 48.912 77.643 1.00 10.09 111 ALA A CA 1
ATOM 1490 C C . ALA A 1 81 ? 25.723 50.370 77.675 1.00 10.25 111 ALA A C 1
ATOM 1491 O O . ALA A 1 81 ? 26.228 51.198 78.454 1.00 11.45 111 ALA A O 1
ATOM 1499 N N . LYS A 1 82 ? 24.757 50.671 76.814 1.00 9.99 112 LYS A N 1
ATOM 1500 C CA . LYS A 1 82 ? 24.148 51.992 76.755 1.00 10.23 112 LYS A CA 1
ATOM 1501 C C . LYS A 1 82 ? 22.665 51.820 76.435 1.00 10.11 112 LYS A C 1
ATOM 1502 O O . LYS A 1 82 ? 22.254 50.814 75.830 1.00 10.03 112 LYS A O 1
ATOM 1521 N N . LEU A 1 83 ? 21.881 52.833 76.822 1.00 9.90 113 LEU A N 1
ATOM 1522 C CA . LEU A 1 83 ? 20.523 52.990 76.335 1.00 10.09 113 LEU A CA 1
ATOM 1523 C C . LEU A 1 83 ? 20.556 53.854 75.081 1.00 10.91 113 LEU A C 1
ATOM 1524 O O . LEU A 1 83 ? 21.177 54.931 75.074 1.00 13.54 113 LEU A O 1
ATOM 1540 N N . TYR A 1 84 ? 19.886 53.387 74.045 1.00 10.21 114 T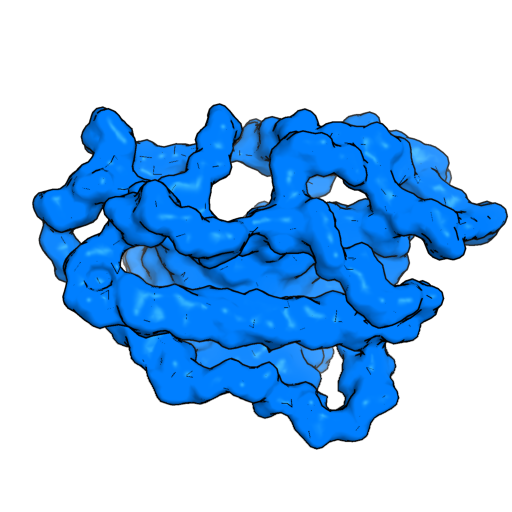YR A N 1
ATOM 1541 C CA . TYR A 1 84 ? 19.822 54.000 72.733 1.00 11.10 114 TYR A CA 1
ATOM 1542 C C . TYR A 1 84 ? 18.393 54.410 72.409 1.00 12.26 114 TYR A C 1
ATOM 1543 O O . TYR A 1 84 ? 17.417 53.797 72.859 1.00 13.66 114 TYR A O 1
ATOM 1561 N N . VAL A 1 85 ? 18.287 55.417 71.558 1.00 13.55 115 VAL A N 1
ATOM 1562 C CA . VAL A 1 85 ? 17.035 55.726 70.872 1.00 16.08 115 VAL A CA 1
ATOM 1563 C C . VAL A 1 85 ? 17.266 55.614 69.362 1.00 16.12 115 VAL A C 1
ATOM 1564 O O . VAL A 1 85 ? 18.401 55.672 68.892 1.00 17.38 115 VAL A O 1
ATOM 1577 N N . GLU A 1 86 ? 16.192 55.402 68.613 1.00 17.51 116 GLU A N 1
ATOM 1578 C CA . GLU A 1 86 ? 16.302 55.199 67.171 1.00 18.17 116 GLU A CA 1
ATOM 1579 C C . GLU A 1 86 ? 14.988 55.600 66.535 1.00 25.68 116 GLU A C 1
ATOM 1580 O O . GLU A 1 86 ? 13.948 55.054 66.897 1.00 30.90 116 GLU A O 1
ATOM 1592 N N . GLY A 1 87 ? 15.036 56.545 65.601 1.00 34.83 117 GLY A N 1
ATOM 1593 C CA . GLY A 1 87 ? 13.848 56.981 64.895 1.00 40.38 117 GLY A CA 1
ATOM 1594 C C . GLY A 1 87 ? 12.849 57.692 65.789 1.00 45.49 117 GLY A C 1
ATOM 1595 O O . GLY A 1 87 ? 12.942 57.645 67.020 1.00 50.50 117 GLY A O 1
ATOM 1599 N N . GLU A 1 88 ? 11.882 58.358 65.175 1.00 51.13 118 GLU A N 1
ATOM 1600 C CA . GLU A 1 88 ? 10.850 59.074 65.904 1.00 52.59 118 GLU A CA 1
ATOM 1601 C C . GLU A 1 88 ? 9.494 58.588 65.424 1.00 47.97 118 GLU A C 1
ATOM 1602 O O . GLU A 1 88 ? 9.302 58.346 64.230 1.00 49.80 118 GLU A O 1
ATOM 1606 N N . ARG A 1 89 ? 8.571 58.415 66.366 1.00 43.72 119 ARG A N 1
ATOM 1607 C CA . ARG A 1 89 ? 7.176 58.128 66.064 1.00 43.66 119 ARG A CA 1
ATOM 1608 C C . ARG A 1 89 ? 6.324 58.861 67.091 1.00 49.89 119 ARG A C 1
ATOM 1609 O O . ARG A 1 89 ? 6.719 58.982 68.255 1.00 56.55 119 ARG A O 1
ATOM 1630 N N . ARG A 1 90 ? 5.163 59.345 66.664 1.00 50.92 120 ARG A N 1
ATOM 1631 C CA . ARG A 1 90 ? 4.291 60.144 67.511 1.00 55.46 120 ARG A CA 1
ATOM 1632 C C . ARG A 1 90 ? 3.031 59.364 67.863 1.00 58.41 120 ARG A C 1
ATOM 1633 O O . ARG A 1 90 ? 2.513 58.588 67.054 1.00 60.93 120 ARG A O 1
ATOM 1637 N N . CYS A 1 91 ? 2.538 59.591 69.076 1.00 51.03 121 CYS A N 1
ATOM 1638 C CA . CYS A 1 91 ? 1.349 58.906 69.558 1.00 51.09 121 CYS A CA 1
ATOM 1639 C C . CYS A 1 91 ? 0.166 59.865 69.618 1.00 53.03 121 CYS A C 1
ATOM 1640 O O . CYS A 1 91 ? -0.853 59.635 68.971 1.00 56.52 121 CYS A O 1
ATOM 1647 N N . TYR A 1 97 ? 10.169 58.208 73.549 1.00 46.02 127 TYR A N 1
ATOM 1648 C CA . TYR A 1 97 ? 10.566 57.610 72.278 1.00 43.58 127 TYR A CA 1
ATOM 1649 C C . TYR A 1 97 ? 9.788 56.316 72.054 1.00 34.69 127 TYR A C 1
ATOM 1650 O O . TYR A 1 97 ? 9.413 55.630 73.011 1.00 36.00 127 TYR A O 1
ATOM 1653 N N . TRP A 1 98 ? 9.553 55.975 70.785 1.00 28.66 128 TRP A N 1
ATOM 1654 C CA . TRP A 1 98 ? 8.779 54.776 70.466 1.00 24.63 128 TRP A CA 1
ATOM 1655 C C . TRP A 1 98 ? 9.540 53.492 70.771 1.00 20.91 128 TRP A C 1
ATOM 1656 O O . TRP A 1 98 ? 8.903 52.427 70.868 1.00 20.05 128 TRP A O 1
ATOM 1677 N N . LYS A 1 99 ? 10.876 53.565 70.864 1.00 19.63 129 LYS A N 1
ATOM 1678 C CA . LYS A 1 99 ? 11.723 52.413 71.148 1.00 16.82 129 LYS A CA 1
ATOM 1679 C C . LYS A 1 99 ? 12.917 52.820 71.990 1.00 16.21 129 LYS A C 1
ATOM 1680 O O . LYS A 1 99 ? 13.705 53.688 71.599 1.00 20.12 129 LYS A O 1
ATOM 1699 N N A ASP A 1 100 ? 13.023 52.229 73.160 0.77 13.88 130 ASP A N 1
ATOM 1700 N N B ASP A 1 100 ? 13.097 52.115 73.105 0.23 14.40 130 ASP A N 1
ATOM 1701 C CA A ASP A 1 100 ? 14.216 52.331 73.975 0.77 13.11 130 ASP A CA 1
ATOM 1702 C CA B ASP A 1 100 ? 14.195 52.333 74.044 0.23 13.09 130 ASP A CA 1
ATOM 1703 C C A ASP A 1 100 ? 14.943 51.006 73.866 0.77 11.98 130 ASP A C 1
ATOM 1704 C C B ASP A 1 100 ? 14.996 51.037 74.127 0.23 10.97 130 ASP A C 1
ATOM 1705 O O A ASP A 1 100 ? 14.318 49.949 73.983 0.77 13.56 130 ASP A O 1
ATOM 1706 O O B ASP A 1 100 ? 14.495 50.041 74.670 0.23 10.54 130 ASP A O 1
ATOM 1723 N N . THR A 1 101 ? 16.239 51.037 73.611 1.00 10.44 131 THR A N 1
ATOM 1724 C CA . THR A 1 101 ? 17.014 49.802 73.478 1.00 10.06 131 THR A CA 1
ATOM 1725 C C . THR A 1 101 ? 18.209 49.839 74.408 1.00 9.65 131 THR A C 1
ATOM 1726 O O . THR A 1 101 ? 19.009 50.766 74.355 1.00 10.43 131 THR A O 1
ATOM 1738 N N . LEU A 1 102 ? 18.323 48.838 75.265 1.00 9.34 132 LEU A N 1
ATOM 1739 C CA . LEU A 1 102 ? 19.544 48.598 76.021 1.00 9.34 132 LEU A CA 1
ATOM 1740 C C . LEU A 1 102 ? 20.389 47.675 75.151 1.00 9.53 132 LEU A C 1
ATOM 1741 O O . LEU A 1 102 ? 19.946 46.563 74.800 1.00 10.22 132 LEU A O 1
ATOM 1757 N N . ALA A 1 103 ? 21.599 48.104 74.783 1.00 9.11 133 ALA A N 1
ATOM 1758 C CA . ALA A 1 103 ? 22.443 47.278 73.932 1.00 9.10 133 ALA A CA 1
ATOM 1759 C C . ALA A 1 103 ? 23.841 47.181 74.512 1.00 8.99 133 ALA A C 1
ATOM 1760 O O . ALA A 1 103 ? 24.373 48.141 75.094 1.00 9.62 133 ALA A O 1
ATOM 1767 N N . HIS A 1 104 ? 24.449 46.014 74.294 1.00 8.67 134 HIS A N 1
ATOM 1768 C CA . HIS A 1 104 ? 25.828 45.789 74.690 1.00 8.69 134 HIS A CA 1
ATOM 1769 C C . HIS A 1 104 ? 26.380 44.602 73.931 1.00 8.91 134 HIS A C 1
ATOM 1770 O O . HIS A 1 104 ? 25.639 43.696 73.532 1.00 9.47 134 HIS A O 1
ATOM 1784 N N . GLY A 1 105 ? 27.705 44.585 73.785 1.00 8.74 135 GLY A N 1
ATOM 1785 C CA . GLY A 1 105 ? 28.356 43.385 73.315 1.00 9.04 135 GLY A CA 1
ATOM 1786 C C . GLY A 1 105 ? 28.360 42.289 74.360 1.00 8.96 135 GLY A C 1
ATOM 1787 O O . GLY A 1 105 ? 28.142 42.526 75.566 1.00 9.54 135 GLY A O 1
ATOM 1791 N N . CYS A 1 106 ? 28.673 41.076 73.900 1.00 8.94 136 CYS A N 1
ATOM 1792 C CA . CYS A 1 106 ? 28.634 39.896 74.745 1.00 9.71 136 CYS A CA 1
ATOM 1793 C C . CYS A 1 106 ? 29.825 38.984 74.616 1.00 9.94 136 CYS A C 1
ATOM 1794 O O . CYS A 1 106 ? 30.005 38.136 75.504 1.00 11.42 136 CYS A O 1
ATOM 1802 N N . TYR A 1 107 ? 30.633 39.117 73.568 1.00 9.64 137 TYR A N 1
ATOM 1803 C CA . TYR A 1 107 ? 31.619 38.098 73.245 1.00 10.44 137 TYR A CA 1
ATOM 1804 C C . TYR A 1 107 ? 32.813 38.658 72.497 1.00 10.84 137 TYR A C 1
ATOM 1805 O O . TYR A 1 107 ? 32.619 39.307 71.467 1.00 12.53 137 TYR A O 1
ATOM 1823 N N . PRO A 1 108 ? 34.046 38.393 72.925 1.00 11.13 138 PRO A N 1
ATOM 1824 C CA . PRO A 1 108 ? 34.391 37.793 74.208 1.00 11.36 138 PRO A CA 1
ATOM 1825 C C . PRO A 1 108 ? 33.922 38.665 75.356 1.00 11.68 138 PRO A C 1
ATOM 1826 O O . PRO A 1 108 ? 33.815 39.902 75.250 1.00 12.14 138 PRO A O 1
ATOM 1837 N N . LEU A 1 109 ? 33.657 38.037 76.484 1.00 12.41 139 LEU A N 1
ATOM 1838 C CA . LEU A 1 109 ? 33.135 38.775 77.632 1.00 12.64 139 LEU A CA 1
ATOM 1839 C C . LEU A 1 109 ? 34.296 39.280 78.509 1.00 12.88 139 LEU A C 1
ATOM 1840 O O . LEU A 1 109 ? 34.577 38.779 79.591 1.00 14.57 139 LEU A O 1
ATOM 1856 N N . HIS A 1 110 ? 34.986 40.294 77.989 1.00 12.54 140 HIS A N 1
ATOM 1857 C CA . HIS A 1 110 ? 36.069 40.952 78.723 1.00 12.69 140 HIS A CA 1
ATOM 1858 C C . HIS A 1 110 ? 35.544 41.546 80.015 1.00 12.59 140 HIS A C 1
ATOM 1859 O O . HIS A 1 110 ? 34.392 41.975 80.094 1.00 12.43 140 HIS A O 1
ATOM 1873 N N . GLU A 1 111 ? 36.401 41.617 81.030 1.00 13.38 141 GLU A N 1
ATOM 1874 C CA . GLU A 1 111 ? 35.986 42.187 82.310 1.00 14.24 141 GLU A CA 1
ATOM 1875 C C . GLU A 1 111 ? 35.509 43.625 82.139 1.00 13.77 141 GLU A C 1
ATOM 1876 O O . GLU A 1 111 ? 34.517 44.038 82.759 1.00 13.86 141 GLU A O 1
ATOM 1888 N N . GLU A 1 112 ? 36.177 44.403 81.286 1.00 14.53 142 GLU A N 1
ATOM 1889 C CA . GLU A 1 112 ? 35.803 45.795 81.059 1.00 16.37 1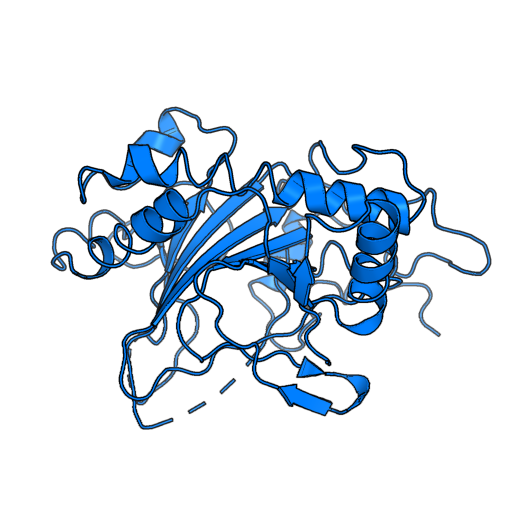42 GLU A CA 1
ATOM 1890 C C . GLU A 1 112 ? 34.417 45.897 80.427 1.00 14.55 142 GLU A C 1
ATOM 1891 O O . GLU A 1 112 ? 33.680 46.863 80.665 1.00 16.77 142 GLU A O 1
ATOM 1903 N N . LEU A 1 113 ? 34.073 44.930 79.587 1.00 12.68 143 LEU A N 1
ATOM 1904 C CA . LEU A 1 113 ? 32.753 44.873 78.973 1.00 11.55 143 LEU A CA 1
ATOM 1905 C C . LEU A 1 113 ? 31.698 44.447 79.989 1.00 10.98 143 LEU A C 1
ATOM 1906 O O . LEU A 1 113 ? 30.670 45.104 80.151 1.00 11.04 143 LEU A O 1
ATOM 1922 N N . LEU A 1 114 ? 31.962 43.369 80.727 1.00 10.90 144 LEU A N 1
ATOM 1923 C CA . LEU A 1 114 ? 31.025 42.912 81.746 1.00 11.30 144 LEU A CA 1
ATOM 1924 C C . LEU A 1 114 ? 30.754 43.997 82.773 1.00 11.41 144 LEU A C 1
ATOM 1925 O O . LEU A 1 114 ? 29.615 44.175 83.200 1.00 11.81 144 LEU A O 1
ATOM 1941 N N . ASN A 1 115 ? 31.769 44.758 83.164 1.00 11.48 145 ASN A N 1
ATOM 1942 C CA . ASN A 1 115 ? 31.546 45.792 84.178 1.00 12.40 145 ASN A CA 1
ATOM 1943 C C . ASN A 1 115 ? 30.816 47.020 83.643 1.00 12.47 145 ASN A C 1
ATOM 1944 O O . ASN A 1 115 ? 30.449 47.911 84.422 1.00 14.78 145 ASN A O 1
ATOM 1955 N N . SER A 1 116 ? 30.548 47.073 82.348 1.00 12.16 146 SER A N 1
ATOM 1956 C CA . SER A 1 116 ? 29.643 48.079 81.811 1.00 12.56 146 SER A CA 1
ATOM 1957 C C . SER A 1 116 ? 28.183 47.645 81.884 1.00 12.84 146 SER A C 1
ATOM 1958 O O . SER A 1 116 ? 27.282 48.491 81.755 1.00 13.95 146 SER A O 1
ATOM 1966 N N . TRP A 1 117 ? 27.932 46.343 82.045 1.00 11.99 147 TRP A N 1
ATOM 1967 C CA . TRP A 1 117 ? 26.559 45.843 82.080 1.00 11.89 147 TRP A CA 1
ATOM 1968 C C . TRP A 1 117 ? 25.848 46.320 83.351 1.00 13.12 147 TRP A C 1
ATOM 1969 O O . TRP A 1 117 ? 26.486 46.675 84.349 1.00 14.79 147 TRP A O 1
ATOM 1990 N N . PRO A 1 118 ? 24.516 46.325 83.344 1.00 12.52 148 PRO A N 1
ATOM 1991 C CA . PRO A 1 118 ? 23.778 46.644 84.566 1.00 12.69 148 PRO A CA 1
ATOM 1992 C C . PRO A 1 118 ? 24.192 45.762 85.723 1.00 14.40 148 PRO A C 1
ATOM 1993 O O . PRO A 1 118 ? 24.471 44.576 85.549 1.00 19.10 148 PRO A O 1
ATOM 2004 N N . GLU A 1 119 ? 24.194 46.363 86.906 1.00 14.63 149 GLU A N 1
ATOM 2005 C CA A GLU A 1 119 ? 24.297 45.642 88.168 0.66 17.67 149 GLU A CA 1
ATOM 2006 C CA B GLU A 1 119 ? 24.294 45.631 88.159 0.34 16.50 149 GLU A CA 1
ATOM 2007 C C . GLU A 1 119 ? 22.943 45.549 88.869 1.00 17.39 149 GLU A C 1
ATOM 2008 O O . GLU A 1 119 ? 22.770 44.719 89.779 1.00 20.56 149 GLU A O 1
ATOM 2031 N N A LYS A 1 120 ? 21.987 46.385 88.473 0.52 16.61 150 LYS A N 1
ATOM 2032 N N B LYS A 1 120 ? 21.977 46.352 88.456 0.48 16.39 150 LYS A N 1
ATOM 2033 C CA A LYS A 1 120 ? 20.589 46.274 88.842 0.52 16.88 150 LYS A CA 1
ATOM 2034 C CA B LYS A 1 120 ? 20.606 46.218 88.889 0.48 16.60 150 LYS A CA 1
ATOM 2035 C C A LYS A 1 120 ? 19.798 46.011 87.572 0.52 16.63 150 LYS A C 1
ATOM 2036 C C B LYS A 1 120 ? 19.741 46.077 87.649 0.48 16.54 150 LYS A C 1
ATOM 2037 O O A LYS A 1 120 ? 20.044 46.676 86.559 0.52 17.90 150 LYS A O 1
ATOM 2038 O O B LYS A 1 120 ? 19.853 46.907 86.739 0.48 17.83 150 LYS A O 1
ATOM 2075 N N . PRO A 1 121 ? 18.863 45.063 87.568 1.00 16.63 151 PRO A N 1
ATOM 2076 C CA . PRO A 1 121 ? 18.522 44.121 88.646 1.00 16.03 151 PRO A CA 1
ATOM 2077 C C . PRO A 1 121 ? 19.682 43.194 88.968 1.00 14.38 151 PRO A C 1
ATOM 2078 O O . PRO A 1 121 ? 20.543 42.960 88.112 1.00 13.83 151 PRO A O 1
ATOM 2089 N N . PRO A 1 122 ? 19.721 42.704 90.203 1.00 14.29 152 PRO A N 1
ATOM 2090 C CA . PRO A 1 122 ? 20.941 42.040 90.676 1.00 14.42 152 PRO A CA 1
ATOM 2091 C C . PRO A 1 122 ? 21.266 40.750 89.951 1.00 14.33 152 PRO A C 1
ATOM 2092 O O . PRO A 1 122 ? 22.435 40.360 89.956 1.00 17.04 152 PRO A O 1
ATOM 2103 N N . THR A 1 123 ? 20.301 40.093 89.306 1.00 12.76 153 THR A N 1
ATOM 2104 C CA . THR A 1 123 ? 20.569 38.873 88.556 1.00 13.01 153 THR A CA 1
ATOM 2105 C C . THR A 1 123 ? 20.946 39.133 87.104 1.00 10.99 153 THR A C 1
ATOM 2106 O O . THR A 1 123 ? 21.202 38.166 86.369 1.00 11.82 153 THR A O 1
ATOM 2117 N N . TYR A 1 124 ? 21.037 40.399 86.678 1.00 10.31 154 TYR A N 1
ATOM 2118 C CA . TYR A 1 124 ? 21.322 40.703 85.272 1.00 10.36 154 TYR A CA 1
ATOM 2119 C C . TYR A 1 124 ? 22.554 39.959 84.771 1.00 10.41 154 TYR A C 1
ATOM 2120 O O . TYR A 1 124 ? 22.515 39.261 83.748 1.00 11.06 154 TYR A O 1
ATOM 2138 N N . ARG A 1 125 ? 23.681 40.143 85.446 1.00 10.71 155 ARG A N 1
ATOM 2139 C CA . ARG A 1 125 ? 24.906 39.629 84.865 1.00 11.68 155 ARG A CA 1
ATOM 2140 C C . ARG A 1 125 ? 24.916 38.114 84.796 1.00 11.37 155 ARG A C 1
ATOM 2141 O O . ARG A 1 125 ? 25.371 37.554 83.787 1.00 12.49 155 ARG A O 1
ATOM 2162 N N . ASP A 1 126 ? 24.460 37.426 85.847 1.00 11.23 156 ASP A N 1
ATOM 2163 C CA . ASP A 1 126 ? 24.458 35.965 85.804 1.00 11.73 156 ASP A CA 1
ATOM 2164 C C . ASP A 1 126 ? 23.532 35.446 84.706 1.00 11.03 156 ASP A C 1
ATOM 2165 O O . ASP A 1 126 ? 23.922 34.603 83.875 1.00 11.96 156 ASP A O 1
ATOM 2174 N N . VAL A 1 127 ? 22.293 35.935 84.679 1.00 10.36 157 VAL A N 1
ATOM 2175 C CA . VAL A 1 127 ? 21.302 35.449 83.722 1.00 10.17 157 VAL A CA 1
ATOM 2176 C C . VAL A 1 127 ? 21.716 35.769 82.296 1.00 9.69 157 VAL A C 1
ATOM 2177 O O . VAL A 1 127 ? 21.682 34.907 81.409 1.00 10.01 157 VAL A O 1
ATOM 2190 N N . ILE A 1 128 ? 22.091 37.021 82.064 1.00 9.52 158 ILE A N 1
ATOM 2191 C CA . ILE A 1 128 ? 22.357 37.459 80.693 1.00 9.75 158 ILE A CA 1
ATOM 2192 C C . ILE A 1 128 ? 23.673 36.896 80.162 1.00 9.75 158 ILE A C 1
ATOM 2193 O O . ILE A 1 128 ? 23.784 36.600 78.968 1.00 10.01 158 ILE A O 1
ATOM 2209 N N . ALA A 1 129 ? 24.671 36.694 81.022 1.00 9.69 159 ALA A N 1
ATOM 2210 C CA . ALA A 1 129 ? 25.875 36.012 80.552 1.00 9.82 159 ALA A CA 1
ATOM 2211 C C . ALA A 1 129 ? 25.536 34.589 80.106 1.00 9.81 159 ALA A C 1
ATOM 2212 O O . ALA A 1 129 ? 25.959 34.142 79.031 1.00 10.42 159 ALA A O 1
ATOM 2219 N N A LYS A 1 130 ? 24.779 33.859 80.919 0.70 9.79 160 LYS A N 1
ATOM 2220 N N B LYS A 1 130 ? 24.782 33.853 80.920 0.30 10.05 160 LYS A N 1
ATOM 2221 C CA A LYS A 1 130 ? 24.416 32.492 80.549 0.70 9.88 160 LYS A CA 1
ATOM 2222 C CA B LYS A 1 130 ? 24.428 32.484 80.547 0.30 10.40 160 LYS A CA 1
ATOM 2223 C C A LYS A 1 130 ? 23.569 32.475 79.299 0.70 9.31 160 LYS A C 1
ATOM 2224 C C B LYS A 1 130 ? 23.554 32.459 79.305 0.30 9.71 160 LYS A C 1
ATOM 2225 O O A LYS A 1 130 ? 23.781 31.639 78.402 0.70 9.73 160 LYS A O 1
ATOM 2226 O O B LYS A 1 130 ? 23.731 31.602 78.426 0.30 9.75 160 LYS A O 1
ATOM 2263 N N . TYR A 1 131 ? 22.599 33.386 79.213 1.00 9.35 161 TYR A N 1
ATOM 2264 C CA . TYR A 1 131 ? 21.753 33.494 78.041 1.00 9.33 161 TYR A CA 1
ATOM 2265 C C . TYR A 1 131 ? 22.576 33.748 76.793 1.00 9.45 161 TYR A C 1
ATOM 2266 O O . TYR A 1 131 ? 22.387 33.106 75.764 1.00 9.44 161 TYR A O 1
ATOM 2285 N N A SER A 1 132 ? 23.510 34.679 76.868 0.52 9.61 162 SER A N 1
ATOM 2286 N N B SER A 1 132 ? 23.532 34.666 76.873 0.48 9.79 162 SER A N 1
ATOM 2287 C CA A SER A 1 132 ? 24.318 35.018 75.703 0.52 9.94 162 SER A CA 1
ATOM 2288 C CA B SER A 1 132 ? 24.328 35.026 75.700 0.48 10.27 162 SER A CA 1
ATOM 2289 C C A SER A 1 132 ? 25.133 33.828 75.213 0.52 9.17 162 SER A C 1
ATOM 2290 C C B SER A 1 132 ? 25.186 33.859 75.214 0.48 9.61 162 SER A C 1
ATOM 2291 O O A SER A 1 132 ? 25.234 33.599 74.003 0.52 9.01 162 SER A O 1
ATOM 2292 O O B SER A 1 132 ? 25.373 33.677 74.005 0.48 10.25 162 SER A O 1
ATOM 2307 N N . VAL A 1 133 ? 25.703 33.055 76.140 1.00 9.44 163 VAL A N 1
ATOM 2308 C CA . VAL A 1 133 ? 26.469 31.859 75.751 1.00 9.62 163 VAL A CA 1
ATOM 2309 C C . VAL A 1 133 ? 25.564 30.867 75.026 1.00 9.13 163 VAL A C 1
ATOM 2310 O O . VAL A 1 133 ? 25.929 30.304 73.985 1.00 9.51 163 VAL A O 1
ATOM 2324 N N . GLU A 1 134 ? 24.372 30.625 75.565 1.00 9.11 164 GLU A N 1
ATOM 2325 C CA . GLU A 1 134 ? 23.434 29.685 74.943 1.00 9.76 164 GLU A CA 1
ATOM 2326 C C . GLU A 1 134 ? 22.978 30.185 73.577 1.00 9.46 164 GLU A C 1
ATOM 2327 O O . GLU A 1 134 ? 22.890 29.406 72.620 1.00 9.62 164 GLU A O 1
ATOM 2339 N N . VAL A 1 135 ? 22.650 31.472 73.462 1.00 9.04 165 VAL A N 1
ATOM 2340 C CA . VAL A 1 135 ? 22.164 31.966 72.169 1.00 9.16 165 VAL A CA 1
ATOM 2341 C C . VAL A 1 135 ? 23.276 31.937 71.136 1.00 8.96 165 VAL A C 1
ATOM 2342 O O . VAL A 1 135 ? 23.044 31.633 69.963 1.00 9.28 165 VAL A O 1
ATOM 2355 N N . ARG A 1 136 ? 24.518 32.231 71.541 1.00 9.18 166 ARG A N 1
ATOM 2356 C CA . ARG A 1 136 ? 25.628 32.114 70.598 1.00 9.23 166 ARG A CA 1
ATOM 2357 C C . ARG A 1 136 ? 25.781 30.667 70.134 1.00 9.48 166 ARG A C 1
ATOM 2358 O O . ARG A 1 136 ? 25.988 30.406 68.941 1.00 10.11 166 ARG A O 1
ATOM 2379 N N . LYS A 1 137 ? 25.704 29.713 71.063 1.00 9.43 167 LYS A N 1
ATOM 2380 C CA A LYS A 1 137 ? 25.853 28.311 70.688 0.58 10.04 167 LYS A CA 1
ATOM 2381 C CA B LYS A 1 137 ? 25.839 28.303 70.703 0.42 10.08 167 LYS A CA 1
ATOM 2382 C C . LYS A 1 137 ? 24.782 27.910 69.683 1.00 9.89 167 LYS A C 1
ATOM 2383 O O . LYS A 1 137 ? 25.076 27.216 68.686 1.00 10.20 167 LYS A O 1
ATOM 2420 N N . LEU A 1 138 ? 23.543 28.338 69.893 1.00 9.40 168 LEU A N 1
ATOM 2421 C CA . LEU A 1 138 ? 22.476 28.054 68.943 1.00 8.97 168 LEU A CA 1
ATOM 2422 C C . LEU A 1 138 ? 22.746 28.718 67.600 1.00 9.04 168 LEU A C 1
ATOM 2423 O O . LEU A 1 138 ? 22.566 28.107 66.528 1.00 9.21 168 LEU A O 1
ATOM 2439 N N . THR A 1 139 ? 23.190 29.975 67.622 1.00 8.70 169 THR A N 1
ATOM 2440 C CA . THR A 1 139 ? 23.501 30.684 66.394 1.00 9.32 169 THR A CA 1
ATOM 2441 C C . THR A 1 139 ? 24.557 29.930 65.590 1.00 9.09 169 THR A C 1
ATOM 2442 O O . THR A 1 139 ? 24.449 29.805 64.368 1.00 9.56 169 THR A O 1
ATOM 2453 N N . MET A 1 140 ? 25.620 29.468 66.262 1.00 9.46 170 MET A N 1
ATOM 2454 C CA . MET A 1 140 ? 26.666 28.750 65.562 1.00 10.50 170 MET A CA 1
ATOM 2455 C C . MET A 1 140 ? 26.171 27.427 65.013 1.00 9.92 170 MET A C 1
ATOM 2456 O O . MET A 1 140 ? 26.569 27.028 63.910 1.00 10.27 170 MET A O 1
ATOM 2470 N N . ARG A 1 141 ? 25.246 26.761 65.710 1.00 9.89 171 ARG A N 1
ATOM 2471 C CA . ARG A 1 141 ? 24.620 25.566 65.140 1.00 10.31 171 ARG A CA 1
ATOM 2472 C C . ARG A 1 141 ? 23.880 25.896 63.855 1.00 9.69 171 ARG A C 1
ATOM 2473 O O . ARG A 1 141 ? 23.962 25.164 62.857 1.00 10.13 171 ARG A O 1
ATOM 2494 N N . ILE A 1 142 ? 23.103 26.988 63.871 1.00 9.53 172 ILE A N 1
ATOM 2495 C CA . ILE A 1 142 ? 22.350 27.395 62.687 1.00 9.57 172 ILE A CA 1
ATOM 2496 C C . ILE A 1 142 ? 23.285 27.748 61.543 1.00 9.41 172 ILE A C 1
ATOM 2497 O O . ILE A 1 142 ? 23.043 27.363 60.388 1.00 9.61 172 ILE A O 1
ATOM 2513 N N . LEU A 1 143 ? 24.381 28.452 61.826 1.00 9.30 173 LEU A N 1
ATOM 2514 C CA . LEU A 1 143 ? 25.340 28.767 60.782 1.00 9.57 173 LEU A CA 1
ATOM 2515 C C . LEU A 1 143 ? 25.969 27.511 60.193 1.00 9.48 173 LEU A C 1
ATOM 2516 O O . LEU A 1 143 ? 26.251 27.492 59.002 1.00 9.88 173 LEU A O 1
ATOM 2532 N N . ASP A 1 144 ? 26.170 26.464 60.992 1.00 9.74 174 ASP A N 1
ATOM 2533 C CA . ASP A 1 144 ? 26.680 25.201 60.447 1.00 10.13 174 ASP A CA 1
ATOM 2534 C C . ASP A 1 144 ? 25.644 24.488 59.585 1.00 10.43 174 ASP A C 1
ATOM 2535 O O . ASP A 1 144 ? 26.003 23.882 58.571 1.00 11.48 174 ASP A O 1
ATOM 2544 N N . TYR A 1 145 ? 24.369 24.511 59.971 1.00 10.06 175 TYR A N 1
ATOM 2545 C CA . TYR A 1 145 ? 23.339 23.993 59.064 1.00 10.73 175 TYR A CA 1
ATOM 2546 C C . TYR A 1 145 ? 23.382 24.743 57.733 1.00 10.46 175 TYR A C 1
ATOM 2547 O O . TYR A 1 145 ? 23.245 24.145 56.662 1.00 11.90 175 TYR A O 1
ATOM 2565 N N . ILE A 1 146 ? 23.531 26.071 57.804 1.00 10.59 176 ILE A N 1
ATOM 2566 C CA . ILE A 1 146 ? 23.689 26.909 56.619 1.00 11.14 176 ILE A CA 1
ATOM 2567 C C . ILE A 1 146 ? 24.921 26.517 55.802 1.00 11.35 176 ILE A C 1
ATOM 2568 O O . 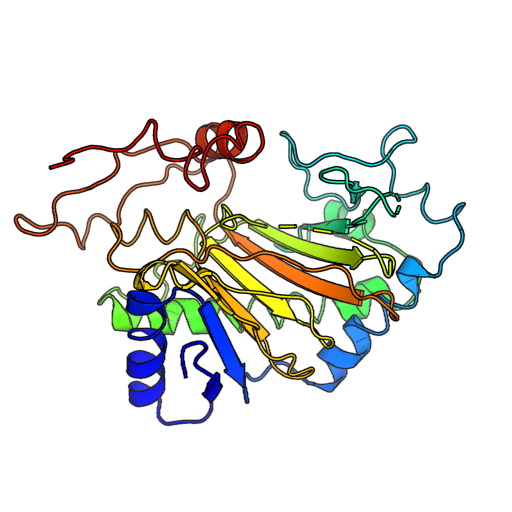ILE A 1 146 ? 24.848 26.430 54.577 1.00 13.04 176 ILE A O 1
ATOM 2584 N N . CYS A 1 147 ? 26.044 26.242 56.461 1.00 10.85 177 CYS A N 1
ATOM 2585 C CA . CYS A 1 147 ? 27.223 25.775 55.737 1.00 11.66 177 CYS A CA 1
ATOM 2586 C C . CYS A 1 147 ? 26.897 24.523 54.937 1.00 12.49 177 CYS A C 1
ATOM 2587 O O . CYS A 1 147 ? 27.252 24.415 53.757 1.00 13.36 177 CYS A O 1
ATOM 2595 N N . GLU A 1 148 ? 26.225 23.557 55.564 1.00 12.69 178 GLU A N 1
ATOM 2596 C CA . GLU A 1 148 ? 25.873 22.343 54.849 1.00 14.32 178 GLU A CA 1
ATOM 2597 C C . GLU A 1 148 ? 24.969 22.647 53.671 1.00 15.14 178 GLU A C 1
ATOM 2598 O O . GLU A 1 148 ? 25.131 22.051 52.600 1.00 17.43 178 GLU A O 1
ATOM 2610 N N . GLY A 1 149 ? 23.996 23.550 53.845 1.00 15.02 179 GLY A N 1
ATOM 2611 C CA . GLY A 1 149 ? 23.114 23.887 52.743 1.00 16.23 179 GLY A CA 1
ATOM 2612 C C . GLY A 1 149 ? 23.819 24.581 51.592 1.00 17.80 179 GLY A C 1
ATOM 2613 O O . GLY A 1 149 ? 23.436 24.404 50.424 1.00 20.28 179 GLY A O 1
ATOM 2617 N N . LEU A 1 150 ? 24.847 25.371 51.879 1.00 16.33 180 LEU A N 1
ATOM 2618 C CA . LEU A 1 150 ? 25.613 26.078 50.866 1.00 16.86 180 LEU A CA 1
ATOM 2619 C C . LEU A 1 150 ? 26.739 25.234 50.278 1.00 17.73 180 LEU A C 1
ATOM 2620 O O . LEU A 1 150 ? 27.318 25.619 49.258 1.00 20.15 180 LEU A O 1
ATOM 2636 N N . GLY A 1 151 ? 27.065 24.107 50.893 1.00 17.30 181 GLY A N 1
ATOM 2637 C CA . GLY A 1 151 ? 28.172 23.284 50.463 1.00 18.42 181 GLY A CA 1
ATOM 2638 C C . GLY A 1 151 ? 29.530 23.702 50.976 1.00 18.24 181 GLY A C 1
ATOM 2639 O O . GLY A 1 151 ? 30.549 23.354 50.373 1.00 22.74 181 GLY A O 1
ATOM 2643 N N . LEU A 1 152 ? 29.579 24.413 52.090 1.00 15.04 182 LEU A N 1
ATOM 2644 C CA . LEU A 1 152 ? 30.808 24.860 52.716 1.00 14.45 182 LEU A CA 1
ATOM 2645 C C . LEU A 1 152 ? 31.173 23.941 53.868 1.00 14.86 182 LEU A C 1
ATOM 2646 O O . LEU A 1 152 ? 30.316 23.309 54.479 1.00 15.11 182 LEU A O 1
ATOM 2662 N N A LYS A 1 153 ? 32.460 23.886 54.183 0.35 15.97 183 LYS A N 1
ATOM 2663 N N B LYS A 1 153 ? 32.459 23.880 54.177 0.65 15.10 183 LYS A N 1
ATOM 2664 C CA A LYS A 1 153 ? 32.907 23.080 55.309 0.35 17.71 183 LYS A CA 1
ATOM 2665 C CA B LYS A 1 153 ? 32.893 23.100 55.323 0.65 16.32 183 LYS A CA 1
ATOM 2666 C C A LYS A 1 153 ? 32.355 23.641 56.616 0.35 16.02 183 LYS A C 1
ATOM 2667 C C B LYS A 1 153 ? 32.285 23.648 56.612 0.65 14.17 183 LYS A C 1
ATOM 2668 O O A LYS A 1 153 ? 32.231 24.856 56.787 0.35 17.43 183 LYS A O 1
ATOM 2669 O O B LYS A 1 153 ? 32.065 24.852 56.771 0.65 14.33 183 LYS A O 1
ATOM 2706 N N . LEU A 1 154 ? 32.017 22.743 57.538 1.00 14.76 184 LEU A N 1
ATOM 2707 C CA . LEU A 1 154 ? 31.538 23.155 58.843 1.00 14.78 184 LEU A CA 1
ATOM 2708 C C . LEU A 1 154 ? 32.550 24.097 59.483 1.00 14.32 184 LEU A C 1
ATOM 2709 O O . LEU A 1 154 ? 33.765 23.948 59.318 1.00 15.83 184 LEU A O 1
ATOM 2726 N N . GLY A 1 155 ? 32.044 25.092 60.190 1.00 13.34 185 GLY A N 1
ATOM 2727 C CA . GLY A 1 155 ? 32.881 26.047 60.870 1.00 13.07 185 GLY A CA 1
ATOM 2728 C C . GLY A 1 155 ? 33.277 27.247 60.043 1.00 12.61 185 GLY A C 1
ATOM 2729 O O . GLY A 1 155 ? 34.072 28.072 60.521 1.00 13.70 185 GLY A O 1
ATOM 2733 N N . TYR A 1 156 ? 32.764 27.367 58.818 1.00 12.11 186 TYR A N 1
ATOM 2734 C CA . TYR A 1 156 ? 33.171 28.454 57.933 1.00 11.98 186 TYR A CA 1
ATOM 2735 C C . TYR A 1 156 ? 33.027 29.823 58.598 1.00 12.23 186 TYR A C 1
ATOM 2736 O O . TYR A 1 156 ? 33.858 30.708 58.398 1.00 13.18 186 TYR A O 1
ATOM 2754 N N . PHE A 1 157 ? 31.970 30.029 59.393 1.00 12.20 187 PHE A N 1
ATOM 2755 C CA . PHE A 1 157 ? 31.703 31.345 59.980 1.00 12.73 187 PHE A CA 1
ATOM 2756 C C . PHE A 1 157 ? 32.292 31.516 61.376 1.00 14.77 187 PHE A C 1
ATOM 2757 O O . PHE A 1 157 ? 32.101 32.584 61.985 1.00 15.97 187 PHE A O 1
ATOM 2774 N N . ASP A 1 158 ? 33.028 30.522 61.877 1.00 15.68 188 ASP A N 1
ATOM 2775 C CA . ASP A 1 158 ? 33.574 30.540 63.235 1.00 18.29 188 ASP A CA 1
ATOM 2776 C C . ASP A 1 158 ? 34.935 31.234 63.212 1.00 19.16 188 ASP A C 1
ATOM 2777 O O . ASP A 1 158 ? 35.995 30.615 63.351 1.00 21.22 188 ASP A O 1
ATOM 2786 N N A ASN A 1 159 ? 34.878 32.555 63.040 0.44 18.72 189 ASN A N 1
ATOM 2787 N N B ASN A 1 159 ? 34.881 32.549 62.990 0.56 19.04 189 ASN A N 1
ATOM 2788 C CA A ASN A 1 159 ? 36.073 33.385 62.941 0.44 18.44 189 ASN A CA 1
ATOM 2789 C CA B ASN A 1 159 ? 36.084 33.373 62.861 0.56 19.40 189 ASN A CA 1
ATOM 2790 C C A ASN A 1 159 ? 35.659 34.851 63.008 0.44 17.48 189 ASN A C 1
ATOM 2791 C C B ASN A 1 159 ? 35.675 34.842 63.024 0.56 18.17 189 ASN A C 1
ATOM 2792 O O A ASN A 1 159 ? 34.612 35.158 63.583 0.44 17.48 189 ASN A O 1
ATOM 2793 O O B ASN A 1 159 ? 34.660 35.132 63.665 0.56 18.30 189 ASN A O 1
ATOM 2814 N N . GLU A 1 160 ? 36.452 35.760 62.426 1.00 17.28 190 GLU A N 1
ATOM 2815 C CA . GLU A 1 160 ? 36.155 37.191 62.493 1.00 17.46 190 GLU A CA 1
ATOM 2816 C C . GLU A 1 160 ? 34.762 37.548 61.975 1.00 14.43 190 GLU A C 1
ATOM 2817 O O . GLU A 1 160 ? 34.254 38.616 62.305 1.00 14.04 190 GLU A O 1
ATOM 2830 N N . LEU A 1 161 ? 34.154 36.696 61.160 1.00 13.60 191 LEU A N 1
ATOM 2831 C CA . LEU A 1 161 ? 32.819 36.967 60.629 1.00 13.36 191 LEU A CA 1
ATOM 2832 C C . LEU A 1 161 ? 31.727 36.957 61.692 1.00 11.96 191 LEU A C 1
ATOM 2833 O O . LEU A 1 161 ? 30.633 37.448 61.436 1.00 11.94 191 LEU A O 1
ATOM 2849 N N . THR A 1 162 ? 32.005 36.385 62.859 1.00 11.21 192 THR A N 1
ATOM 2850 C CA . THR A 1 162 ? 31.081 36.316 63.985 1.00 10.93 192 THR A CA 1
ATOM 2851 C C . THR A 1 162 ? 31.688 36.918 65.251 1.00 10.61 192 THR A C 1
ATOM 2852 O O . THR A 1 162 ? 31.262 36.605 66.361 1.00 11.96 192 THR A O 1
ATOM 2863 N N A GLN A 1 163 ? 32.659 37.820 65.093 0.28 10.35 193 GLN A N 1
ATOM 2864 N N B GLN A 1 163 ? 32.649 37.827 65.080 0.72 10.38 193 GLN A N 1
ATOM 2865 C CA A GLN A 1 163 ? 33.403 38.347 66.230 0.28 10.41 193 GLN A CA 1
ATOM 2866 C CA B GLN A 1 163 ? 33.398 38.372 66.205 0.72 10.89 193 GLN A CA 1
ATOM 2867 C C A GLN A 1 163 ? 32.571 39.235 67.144 0.28 9.99 193 GLN A C 1
ATOM 2868 C C B GLN A 1 163 ? 32.568 39.234 67.137 0.72 10.41 193 GLN A C 1
ATOM 2869 O O A GLN A 1 163 ? 32.922 39.377 68.319 0.28 10.80 193 GLN A O 1
ATOM 2870 O O B GLN A 1 163 ? 32.938 39.381 68.304 0.72 12.44 193 GLN A O 1
ATOM 2897 N N . ILE A 1 164 ? 31.505 39.851 66.641 1.00 9.57 194 ILE A N 1
ATOM 2898 C CA . ILE A 1 164 ? 30.666 40.761 67.426 1.00 9.96 194 ILE A CA 1
ATOM 2899 C C . ILE A 1 164 ? 29.317 40.103 67.685 1.00 9.54 194 ILE A C 1
ATOM 2900 O O . ILE A 1 164 ? 28.660 39.610 66.763 1.00 10.17 194 ILE A O 1
ATOM 2917 N N . GLN A 1 165 ? 28.921 40.120 68.939 1.00 9.06 195 GLN A N 1
ATOM 2918 C CA . GLN A 1 165 ? 27.616 39.641 69.397 1.00 8.71 195 GLN A CA 1
ATOM 2919 C C . GLN A 1 165 ? 26.944 40.754 70.184 1.00 8.73 195 GLN A C 1
ATOM 2920 O O . GLN A 1 165 ? 27.225 40.929 71.376 1.00 9.29 195 GLN A O 1
ATOM 2934 N N . MET A 1 166 ? 26.088 41.535 69.511 1.00 8.90 196 MET A N 1
ATOM 2935 C CA . MET A 1 166 ? 25.376 42.642 70.165 1.00 9.28 196 MET A CA 1
ATOM 2936 C C . MET A 1 166 ? 24.028 42.139 70.653 1.00 9.48 196 MET A C 1
ATOM 2937 O O . MET A 1 166 ? 23.224 41.648 69.863 1.00 11.33 196 MET A O 1
ATOM 2951 N N . LEU A 1 167 ? 23.773 42.291 71.944 1.00 8.66 197 LEU A N 1
ATOM 2952 C CA . LEU A 1 167 ? 22.445 42.064 72.514 1.00 8.64 197 LEU A CA 1
ATOM 2953 C C . LEU A 1 167 ? 21.739 43.408 72.492 1.00 8.76 197 LEU A C 1
ATOM 2954 O O . LEU A 1 167 ? 22.241 44.396 73.024 1.00 9.26 197 LEU A O 1
ATOM 2970 N N . LEU A 1 168 ? 20.576 43.445 71.844 1.00 8.40 198 LEU A N 1
ATOM 2971 C CA . LEU A 1 168 ? 19.717 44.623 71.773 1.00 8.84 198 LEU A CA 1
ATOM 2972 C C . LEU A 1 168 ? 18.396 44.229 72.425 1.00 9.05 198 LEU A C 1
ATOM 2973 O O . LEU A 1 168 ? 17.617 43.468 71.833 1.00 9.87 198 LEU A O 1
ATOM 2989 N N . ALA A 1 169 ? 18.132 44.737 73.624 1.00 8.81 199 ALA A N 1
ATOM 2990 C CA . ALA A 1 169 ? 16.891 44.494 74.340 1.00 8.91 199 ALA A CA 1
ATOM 2991 C C . ALA A 1 169 ? 16.018 45.712 74.117 1.00 8.82 199 ALA A C 1
ATOM 2992 O O . ALA A 1 169 ? 16.377 46.826 74.505 1.00 9.42 199 ALA A O 1
ATOM 2999 N N . ASN A 1 170 ? 14.877 45.518 73.466 1.00 9.02 200 ASN A N 1
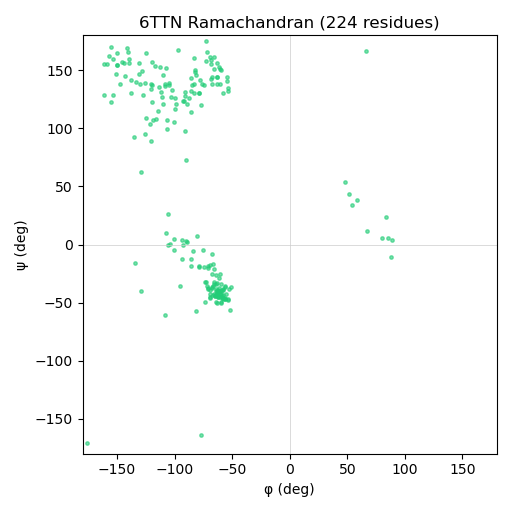ATOM 3000 C CA . ASN A 1 170 ? 14.046 46.623 73.009 1.00 10.03 200 ASN A CA 1
ATOM 3001 C C . ASN A 1 170 ? 12.780 46.722 73.836 1.00 10.84 200 ASN A C 1
ATOM 3002 O O . ASN A 1 170 ? 12.125 45.717 74.098 1.00 12.23 200 ASN A O 1
ATOM 3013 N N . TYR A 1 171 ? 12.436 47.948 74.202 1.00 10.38 201 TYR A N 1
ATOM 3014 C CA . TYR A 1 171 ? 11.212 48.291 74.933 1.00 10.69 201 TYR A CA 1
ATOM 3015 C C . TYR A 1 171 ? 10.421 49.236 74.056 1.00 10.66 201 TYR A C 1
ATOM 3016 O O . TYR A 1 171 ? 10.902 50.301 73.671 1.00 11.23 201 TYR A O 1
ATOM 3034 N N . TYR A 1 172 ? 9.186 48.851 73.757 1.00 11.60 202 TYR A N 1
ATOM 3035 C CA . TYR A 1 172 ? 8.285 49.615 72.894 1.00 12.83 202 TYR A CA 1
ATOM 3036 C C . TYR A 1 172 ? 7.121 50.083 73.747 1.00 14.09 202 TYR A C 1
ATOM 3037 O O . TYR A 1 172 ? 6.207 49.299 74.033 1.00 14.33 202 TYR A O 1
ATOM 3055 N N A PRO A 1 173 ? 7.087 51.344 74.170 0.52 15.66 203 PRO A N 1
ATOM 3056 N N B PRO A 1 173 ? 7.062 51.353 74.153 0.48 15.23 203 PRO A N 1
ATOM 3057 C CA A PRO A 1 173 ? 5.904 51.829 74.889 0.52 17.14 203 PRO A CA 1
ATOM 3058 C CA B PRO A 1 173 ? 5.896 51.797 74.923 0.48 16.57 203 PRO A CA 1
ATOM 3059 C C A PRO A 1 173 ? 4.651 51.640 74.042 0.52 16.94 203 PRO A C 1
ATOM 3060 C C B PRO A 1 173 ? 4.641 51.704 74.072 0.48 16.81 203 PRO A C 1
ATOM 3061 O O A PRO A 1 173 ? 4.670 51.823 72.824 0.52 17.57 203 PRO A O 1
ATOM 3062 O O B PRO A 1 173 ? 4.646 52.041 72.887 0.48 16.56 203 PRO A O 1
ATOM 3083 N N . SER A 1 174 ? 3.554 51.273 74.700 1.00 16.89 204 SER A N 1
ATOM 3084 C CA . SER A 1 174 ? 2.304 51.063 73.998 1.00 17.46 204 SER A CA 1
ATOM 3085 C C . SER A 1 174 ? 1.745 52.381 73.482 1.00 19.11 204 SER A C 1
ATOM 3086 O O . SER A 1 174 ? 2.023 53.458 74.019 1.00 21.04 204 SER A O 1
ATOM 3095 N N . CYS A 1 175 ? 0.967 52.288 72.409 1.00 22.07 205 CYS A N 1
ATOM 3096 C CA . CYS A 1 175 ? 0.283 53.439 71.827 1.00 27.39 205 CYS A CA 1
ATOM 3097 C C . CYS A 1 175 ? -0.855 52.950 70.934 1.00 29.58 205 CYS A C 1
ATOM 3098 O O . CYS A 1 175 ? -0.642 52.104 70.058 1.00 32.37 205 CYS A O 1
ATOM 3105 N N . PRO A 1 176 ? -2.082 53.453 71.116 1.00 34.50 206 PRO A N 1
ATOM 3106 C CA . PRO A 1 176 ? -3.201 52.957 70.299 1.00 37.07 206 PRO A CA 1
ATOM 3107 C C . PRO A 1 176 ? -3.254 53.534 68.899 1.00 40.01 206 PRO A C 1
ATOM 3108 O O . PRO A 1 176 ? -3.950 52.952 68.048 1.00 41.11 206 PRO A O 1
ATOM 3119 N N . ASP A 1 177 ? -2.575 54.659 68.649 1.00 39.46 207 ASP A N 1
ATOM 3120 C CA . ASP A 1 177 ? -2.587 55.337 67.348 1.00 42.08 207 ASP A CA 1
ATOM 3121 C C . ASP A 1 177 ? -1.179 55.754 66.928 1.00 44.37 207 ASP A C 1
ATOM 3122 O O . ASP A 1 177 ? -0.300 54.910 66.727 1.00 50.76 207 ASP A O 1
ATOM 3126 N N . GLY A 1 186 ? 10.724 49.642 58.330 1.00 20.88 216 GLY A N 1
ATOM 3127 C CA . GLY A 1 186 ? 11.350 48.376 57.960 1.00 16.03 216 GLY A CA 1
ATOM 3128 C C . GLY A 1 186 ? 12.834 48.502 57.680 1.00 13.33 216 GLY A C 1
ATOM 3129 O O . GLY A 1 186 ? 13.349 49.558 57.299 1.00 14.09 216 GLY A O 1
ATOM 3132 N N . HIS A 1 187 ? 13.531 47.393 57.871 1.00 11.89 217 HIS A N 1
ATOM 3133 C CA . HIS A 1 187 ? 14.973 47.363 57.709 1.00 11.12 217 HIS A CA 1
ATOM 3134 C C . HIS A 1 187 ? 15.421 45.928 57.470 1.00 10.59 217 HIS A C 1
ATOM 3135 O O . HIS A 1 187 ? 14.756 44.971 57.867 1.00 10.50 217 HIS A O 1
ATOM 3149 N N . TYR A 1 188 ? 16.577 45.795 56.817 1.00 10.72 218 TYR A N 1
ATOM 3150 C CA . TYR A 1 188 ? 17.419 44.622 57.040 1.00 10.31 218 TYR A CA 1
ATOM 3151 C C . TYR A 1 188 ? 18.248 44.862 58.304 1.00 9.87 218 TYR A C 1
ATOM 3152 O O . TYR A 1 188 ? 18.634 46.009 58.571 1.00 10.54 218 TYR A O 1
ATOM 3170 N N . ASP A 1 189 ? 18.561 43.797 59.050 1.00 9.32 219 ASP A N 1
ATOM 3171 C CA . ASP A 1 189 ? 19.652 43.896 60.014 1.00 9.43 219 ASP A CA 1
ATOM 3172 C C . ASP A 1 189 ? 20.945 43.869 59.209 1.00 9.65 219 ASP A C 1
ATOM 3173 O O . ASP A 1 189 ? 21.075 43.095 58.267 1.00 10.97 219 ASP A O 1
ATOM 3182 N N . GLY A 1 190 ? 21.916 44.724 59.541 1.00 9.42 220 GLY A N 1
ATOM 3183 C CA . GLY A 1 190 ? 23.101 44.854 58.708 1.00 9.30 220 GLY A CA 1
ATOM 3184 C C . GLY A 1 190 ? 24.136 43.772 58.885 1.00 9.27 220 GLY A C 1
ATOM 3185 O O . GLY A 1 190 ? 25.011 43.621 58.024 1.00 10.15 220 GLY A O 1
ATOM 3189 N N . ASN A 1 191 ? 24.067 43.074 60.014 1.00 8.98 221 ASN A N 1
ATOM 3190 C CA . ASN A 1 191 ? 25.022 42.068 60.454 1.00 8.84 221 ASN A CA 1
ATOM 3191 C C . ASN A 1 191 ? 24.816 40.750 59.698 1.00 8.63 221 ASN A C 1
ATOM 3192 O O . ASN A 1 191 ? 24.214 40.723 58.617 1.00 9.28 221 ASN A O 1
ATOM 3203 N N . LEU A 1 192 ? 25.386 39.653 60.208 1.00 8.82 222 LEU A N 1
ATOM 3204 C CA . LEU A 1 192 ? 25.342 38.352 59.537 1.00 8.90 222 LEU A CA 1
ATOM 3205 C C . LEU A 1 192 ? 24.016 37.638 59.791 1.00 8.64 222 LEU A C 1
ATOM 3206 O O . LEU A 1 192 ? 23.318 37.238 58.853 1.00 8.95 222 LEU A O 1
ATOM 3222 N N . ILE A 1 193 ? 23.688 37.429 61.057 1.00 8.49 223 ILE A N 1
ATOM 3223 C CA . ILE A 1 193 ? 22.494 36.676 61.458 1.00 8.56 223 ILE A CA 1
ATOM 3224 C C . ILE A 1 193 ? 22.031 37.201 62.802 1.00 8.18 223 ILE A C 1
ATOM 3225 O O . ILE A 1 193 ? 22.850 37.610 63.632 1.00 8.51 223 ILE A O 1
ATOM 3241 N N . THR A 1 194 ? 20.711 37.187 63.009 1.00 8.28 224 THR A N 1
ATOM 3242 C CA . THR A 1 194 ? 20.095 37.642 64.246 1.00 8.29 224 THR A CA 1
ATOM 3243 C C . THR A 1 194 ? 19.129 36.597 64.765 1.00 8.36 224 THR A C 1
ATOM 3244 O O . THR A 1 194 ? 18.372 36.013 63.986 1.00 9.20 224 THR A O 1
ATOM 3255 N N . LEU A 1 195 ? 19.158 36.388 66.064 1.00 8.13 225 LEU A N 1
ATOM 3256 C CA . LEU A 1 195 ? 18.153 35.613 66.777 1.00 8.63 225 LEU A CA 1
ATOM 3257 C C . LEU A 1 195 ? 17.348 36.536 67.676 1.00 8.99 225 LEU A C 1
ATOM 3258 O O . LEU A 1 195 ? 17.916 37.353 68.402 1.00 10.89 225 LEU A O 1
ATOM 3274 N N . LEU A 1 196 ? 16.030 36.434 67.613 1.00 8.82 226 LEU A N 1
ATOM 3275 C CA . LEU A 1 196 ? 15.147 37.343 68.325 1.00 9.34 226 LEU A CA 1
ATOM 3276 C C . LEU A 1 196 ? 14.144 36.545 69.153 1.00 8.87 226 LEU A C 1
ATOM 3277 O O . LEU A 1 196 ? 13.474 35.638 68.635 1.00 9.63 226 LEU A O 1
ATOM 3293 N N . GLN A 1 197 ? 14.053 36.882 70.434 1.00 8.44 227 GLN A N 1
ATOM 3294 C CA . GLN A 1 197 ? 13.061 36.316 71.342 1.00 8.56 227 GLN A CA 1
ATOM 3295 C C . GLN A 1 197 ? 11.950 37.342 71.570 1.00 8.87 227 GLN A C 1
ATOM 3296 O O . GLN A 1 197 ? 12.201 38.504 71.912 1.00 8.96 227 GLN A O 1
ATOM 3310 N N . GLN A 1 198 ? 10.711 36.904 71.336 1.00 9.04 228 GLN A N 1
ATOM 3311 C CA . GLN A 1 198 ? 9.528 37.742 71.510 1.00 9.46 228 GLN A CA 1
ATOM 3312 C C . GLN A 1 198 ? 8.414 36.941 72.146 1.00 10.06 228 GLN A C 1
ATOM 3313 O O . GLN A 1 198 ? 8.353 35.723 72.035 1.00 10.70 228 GLN A O 1
ATOM 3327 N N . ASP A 1 199 ? 7.497 37.654 72.795 1.00 10.67 229 ASP A N 1
ATOM 3328 C CA . ASP A 1 199 ? 6.343 37.029 73.431 1.00 11.43 229 ASP A CA 1
ATOM 3329 C C . ASP A 1 199 ? 5.027 37.729 73.137 1.00 11.38 229 ASP A C 1
ATOM 3330 O O . ASP A 1 199 ? 3.992 37.325 73.701 1.00 12.80 229 ASP A O 1
ATOM 3339 N N A LEU A 1 200 ? 5.015 38.717 72.258 0.55 10.34 230 LEU A N 1
ATOM 3340 N N B LEU A 1 200 ? 5.025 38.757 72.284 0.45 11.41 230 LEU A N 1
ATOM 3341 C CA A LEU A 1 200 ? 3.817 39.453 71.878 0.55 10.45 230 LEU A CA 1
ATOM 3342 C CA B LEU A 1 200 ? 3.895 39.647 72.027 0.45 12.08 230 LEU A CA 1
ATOM 3343 C C A LEU A 1 200 ? 3.876 39.787 70.399 0.55 10.70 230 LEU A C 1
ATOM 3344 C C B LEU A 1 200 ? 3.918 40.064 70.561 0.45 11.63 230 LEU A C 1
ATOM 3345 O O A LEU A 1 200 ? 4.967 39.930 69.830 0.55 10.89 230 LEU A O 1
ATOM 3346 O O B LEU A 1 200 ? 4.990 40.367 70.013 0.45 11.39 230 LEU A O 1
ATOM 3377 N N A VAL A 1 201 ? 2.697 39.880 69.773 0.55 11.13 231 VAL A N 1
ATOM 3378 N N B VAL A 1 201 ? 2.743 40.069 69.926 0.45 12.37 231 VAL A N 1
ATOM 3379 C CA A VAL A 1 201 ? 2.609 40.332 68.389 0.55 12.20 231 VAL A CA 1
ATOM 3380 C CA B VAL A 1 201 ? 2.660 40.377 68.503 0.45 13.48 231 VAL A CA 1
ATOM 3381 C C A VAL A 1 201 ? 3.264 41.706 68.220 0.55 12.28 231 VAL A C 1
ATOM 3382 C C B VAL A 1 201 ? 3.253 41.763 68.228 0.45 12.96 231 VAL A C 1
ATOM 3383 O O A VAL A 1 201 ? 3.271 42.556 69.124 0.55 12.31 231 VAL A O 1
ATOM 3384 O O B VAL A 1 201 ? 3.234 42.669 69.075 0.45 12.27 231 VAL A O 1
ATOM 3409 N N . GLY A 1 202 ? 3.796 41.926 67.023 1.00 13.61 232 GLY A N 1
ATOM 3410 C CA . GLY A 1 202 ? 4.359 43.204 66.630 1.00 14.73 232 GLY A CA 1
ATOM 3411 C C . GLY A 1 202 ? 5.371 43.087 65.505 1.00 14.20 232 GLY A C 1
ATOM 3412 O O . GLY A 1 202 ? 5.583 44.056 64.765 1.00 16.79 232 GLY A O 1
ATOM 3417 N N . LEU A 1 203 ? 6.026 41.946 65.346 1.00 11.56 233 LEU A N 1
ATOM 3418 C CA . LEU A 1 203 ? 7.023 41.783 64.292 1.00 10.86 233 LEU A CA 1
ATOM 3419 C C . LEU A 1 203 ? 6.339 41.370 62.997 1.00 10.99 233 LEU A C 1
ATOM 3420 O O . LEU A 1 203 ? 5.515 40.452 62.984 1.00 11.72 233 LEU A O 1
ATOM 3436 N N . GLN A 1 204 ? 6.693 42.040 61.895 1.00 10.98 234 GLN A N 1
ATOM 3437 C CA . GLN A 1 204 ? 6.210 41.680 60.569 1.00 11.35 234 GLN A CA 1
ATOM 3438 C C . GLN A 1 204 ? 7.389 41.523 59.619 1.00 11.49 234 GLN A C 1
ATOM 3439 O O . GLN A 1 204 ? 8.405 42.198 59.741 1.00 11.83 234 GLN A O 1
ATOM 3453 N N A GLN A 1 205 ? 7.231 40.611 58.673 0.82 11.90 235 GLN A N 1
ATOM 3454 N N B GLN A 1 205 ? 7.206 40.622 58.666 0.18 12.06 235 GLN A N 1
ATOM 3455 C CA A GLN A 1 205 ? 8.212 40.273 57.649 0.82 13.10 235 GLN A CA 1
ATOM 3456 C CA B GLN A 1 205 ? 8.186 40.303 57.646 0.18 12.80 235 GLN A CA 1
ATOM 3457 C C A GLN A 1 205 ? 7.650 40.713 56.300 0.82 13.13 235 GLN A C 1
ATOM 3458 C C B GLN A 1 205 ? 7.632 40.721 56.293 0.18 12.55 235 GLN A C 1
ATOM 3459 O O A GLN A 1 205 ? 6.460 40.511 56.016 0.82 13.78 235 GLN A O 1
ATOM 3460 O O B GLN A 1 205 ? 6.443 40.527 56.011 0.18 12.54 235 GLN A O 1
ATOM 3487 N N . LEU A 1 206 ? 8.485 41.290 55.451 1.00 13.20 236 LEU A N 1
ATOM 3488 C CA . LEU A 1 206 ? 8.079 41.659 54.099 1.00 14.59 236 LEU A CA 1
ATOM 3489 C C . LEU A 1 206 ? 8.282 40.463 53.188 1.00 16.60 236 LEU A C 1
ATOM 3490 O O . LEU A 1 206 ? 9.413 39.961 53.050 1.00 17.92 236 LEU A O 1
ATOM 3507 N N . ILE A 1 207 ? 7.204 40.015 52.550 1.00 18.59 237 ILE A N 1
ATOM 3508 C CA . ILE A 1 207 ? 7.280 39.003 51.501 1.00 21.83 237 ILE A CA 1
ATOM 3509 C C . ILE A 1 207 ? 7.435 39.781 50.200 1.00 22.63 237 ILE A C 1
ATOM 3510 O O . ILE A 1 207 ? 6.462 40.282 49.643 1.00 23.96 237 ILE A O 1
ATOM 3526 N N . VAL A 1 208 ? 8.674 39.913 49.733 1.00 24.19 238 VAL A N 1
ATOM 3527 C CA . VAL A 1 208 ? 8.958 40.821 48.628 1.00 26.49 238 VAL A CA 1
ATOM 3528 C C . VAL A 1 208 ? 8.219 40.402 47.370 1.00 27.37 238 VAL A C 1
ATOM 3529 O O . VAL A 1 208 ? 7.699 41.251 46.651 1.00 29.03 238 VAL A O 1
ATOM 3542 N N . LYS A 1 209 ? 8.145 39.093 47.097 1.00 30.98 239 LYS A N 1
ATOM 3543 C CA . LYS A 1 209 ? 7.513 38.602 45.875 1.00 33.64 239 LYS A CA 1
ATOM 3544 C C . LYS A 1 209 ? 6.055 39.023 45.790 1.00 33.80 239 LYS A C 1
ATOM 3545 O O . LYS A 1 209 ? 5.544 39.264 44.689 1.00 39.90 239 LYS A O 1
ATOM 3549 N N . ASP A 1 210 ? 5.365 39.103 46.929 1.00 32.60 240 ASP A N 1
ATOM 3550 C CA . ASP A 1 210 ? 3.960 39.493 46.966 1.00 31.88 240 ASP A CA 1
ATOM 3551 C C . ASP A 1 210 ? 3.745 40.919 47.440 1.00 29.57 240 ASP A C 1
ATOM 3552 O O . ASP A 1 210 ? 2.598 41.361 47.527 1.00 30.88 240 ASP A O 1
ATOM 3561 N N . ASP A 1 211 ? 4.814 41.645 47.751 1.00 27.30 241 ASP A N 1
ATOM 3562 C CA . ASP A 1 211 ? 4.715 42.987 48.309 1.00 26.72 241 ASP A CA 1
ATOM 3563 C C . ASP A 1 211 ? 3.711 43.023 49.458 1.00 24.15 241 ASP A C 1
ATOM 3564 O O . ASP A 1 211 ? 2.789 43.835 49.484 1.00 25.69 241 ASP A O 1
ATOM 3573 N N . LYS A 1 212 ? 3.917 42.141 50.437 1.00 20.34 242 LYS A N 1
ATOM 3574 C CA . LYS A 1 212 ? 2.970 41.976 51.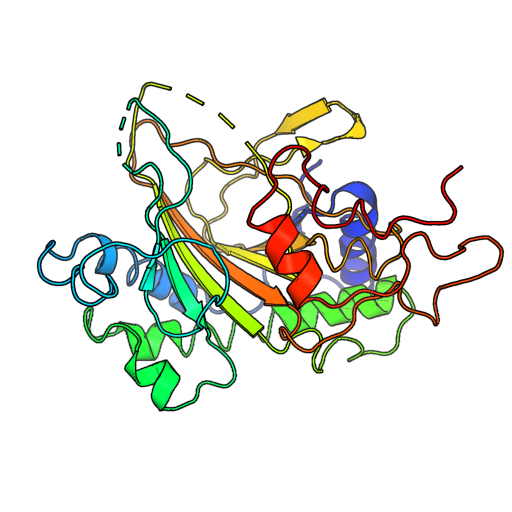539 1.00 18.17 242 LYS A CA 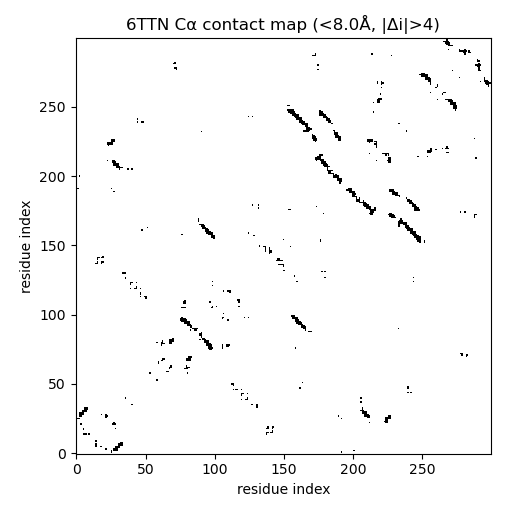1
ATOM 3575 C C . LYS A 1 212 ? 3.730 41.844 52.842 1.00 17.12 242 LYS A C 1
ATOM 3576 O O . LYS A 1 212 ? 4.633 41.010 52.944 1.00 18.42 242 LYS A O 1
ATOM 3595 N N . TRP A 1 213 ? 3.327 42.627 53.837 1.00 15.48 243 TRP A N 1
ATOM 3596 C CA . TRP A 1 213 ? 3.854 42.496 55.192 1.00 14.45 243 TRP A CA 1
ATOM 3597 C C . TRP A 1 213 ? 2.978 41.528 55.966 1.00 14.56 243 TRP A C 1
ATOM 3598 O O . TRP A 1 213 ? 1.752 41.710 56.028 1.00 15.20 243 TRP A O 1
ATOM 3619 N N . ILE A 1 214 ? 3.595 40.529 56.580 1.00 14.58 244 ILE A N 1
ATOM 3620 C CA . ILE A 1 214 ? 2.860 39.491 57.291 1.00 15.22 244 ILE A CA 1
ATOM 3621 C C . ILE A 1 214 ? 3.415 39.347 58.701 1.00 13.89 244 ILE A C 1
ATOM 3622 O O . ILE A 1 214 ? 4.613 39.537 58.954 1.00 14.45 244 ILE A O 1
ATOM 3638 N N . ALA A 1 215 ? 2.551 38.971 59.631 1.00 14.48 245 ALA A N 1
ATOM 3639 C CA . ALA A 1 215 ? 2.938 38.786 61.020 1.00 14.10 245 ALA A CA 1
ATOM 3640 C C . ALA A 1 215 ? 3.865 37.594 61.189 1.00 14.25 245 ALA A C 1
ATOM 3641 O O . ALA A 1 215 ? 3.688 36.538 60.580 1.00 17.58 245 ALA A O 1
ATOM 3648 N N . VAL A 1 216 ? 4.826 37.761 62.086 1.00 12.52 246 VAL A N 1
ATOM 3649 C CA . VAL A 1 216 ? 5.665 36.670 62.577 1.00 12.65 246 VAL A CA 1
ATOM 3650 C C . VAL A 1 216 ? 5.100 36.277 63.937 1.00 12.40 246 VAL A C 1
ATOM 3651 O O . VAL A 1 216 ? 5.280 37.002 64.918 1.00 13.26 246 VAL A O 1
ATOM 3664 N N . GLU A 1 217 ? 4.406 35.137 63.996 1.00 12.90 247 GLU A N 1
ATOM 3665 C CA . GLU A 1 217 ? 3.664 34.717 65.180 1.00 14.04 247 GLU A CA 1
ATOM 3666 C C . GLU A 1 217 ? 4.561 34.708 66.416 1.00 12.07 247 GLU A C 1
ATOM 3667 O O . GLU A 1 217 ? 5.645 34.130 66.380 1.00 12.76 247 GLU A O 1
ATOM 3679 N N . PRO A 1 218 ? 4.121 35.282 67.539 1.00 11.99 248 PRO A N 1
ATOM 3680 C CA . PRO A 1 218 ? 4.935 35.229 68.757 1.00 12.07 248 PRO A CA 1
ATOM 3681 C C . PRO A 1 218 ? 4.829 33.855 69.393 1.00 12.58 248 PRO A C 1
ATOM 3682 O O . PRO A 1 218 ? 3.740 33.412 69.784 1.00 14.71 248 PRO A O 1
ATOM 3693 N N . ILE A 1 219 ? 5.965 33.196 69.516 1.00 11.88 249 ILE A N 1
ATOM 3694 C CA . ILE A 1 219 ? 6.085 31.923 70.209 1.00 11.51 249 ILE A CA 1
ATOM 3695 C C . ILE A 1 219 ? 7.104 32.148 71.315 1.00 11.18 249 ILE A C 1
ATOM 3696 O O . ILE A 1 219 ? 8.303 32.271 71.044 1.00 11.01 249 ILE A O 1
ATOM 3712 N N . PRO A 1 220 ? 6.656 32.292 72.580 1.00 11.49 250 PRO A N 1
ATOM 3713 C CA . PRO A 1 220 ? 7.577 32.803 73.620 1.00 11.47 250 PRO A CA 1
ATOM 3714 C C . PRO A 1 220 ? 8.812 31.951 73.861 1.00 11.61 250 PRO A C 1
ATOM 3715 O O . PRO A 1 220 ? 9.809 32.478 74.352 1.00 12.83 250 PRO A O 1
ATOM 3726 N N . THR A 1 221 ? 8.759 30.658 73.562 1.00 11.35 251 THR A N 1
ATOM 3727 C CA . THR A 1 221 ? 9.875 29.755 73.759 1.00 12.32 251 THR A CA 1
ATOM 3728 C C . THR A 1 221 ? 10.648 29.458 72.482 1.00 11.15 251 THR A C 1
ATOM 3729 O O . THR A 1 221 ? 11.569 28.647 72.534 1.00 12.77 251 THR A O 1
ATOM 3740 N N . ALA A 1 222 ? 10.316 30.108 71.359 1.00 10.15 252 ALA A N 1
ATOM 3741 C CA . ALA A 1 222 ? 11.050 29.975 70.106 1.00 10.05 252 ALA A CA 1
ATOM 3742 C C . ALA A 1 222 ? 12.045 31.111 69.940 1.00 9.16 252 ALA A C 1
ATOM 3743 O O . ALA A 1 222 ? 11.986 32.129 70.628 1.00 9.66 252 ALA A O 1
ATOM 3750 N N . PHE A 1 223 ? 12.943 30.948 68.973 1.00 9.04 253 PHE A N 1
ATOM 3751 C CA . PHE A 1 223 ? 13.715 32.072 68.450 1.00 8.94 253 PHE A CA 1
ATOM 3752 C C . PHE A 1 223 ? 13.327 32.327 67.003 1.00 8.71 253 PHE A C 1
ATOM 3753 O O . PHE A 1 223 ? 13.227 31.404 66.192 1.00 9.43 253 PHE A O 1
ATOM 3770 N N . VAL A 1 224 ? 13.145 33.599 66.689 1.00 8.96 254 VAL A N 1
ATOM 3771 C CA . VAL A 1 224 ? 13.051 34.042 65.302 1.00 8.72 254 VAL A CA 1
ATOM 3772 C C . VAL A 1 224 ? 14.470 34.216 64.785 1.00 9.41 254 VAL A C 1
ATOM 3773 O O . VAL A 1 224 ? 15.294 34.833 65.441 1.00 12.11 254 VAL A O 1
ATOM 3786 N N . VAL A 1 225 ? 14.771 33.652 63.643 1.00 8.45 255 VAL A N 1
ATOM 3787 C CA . VAL A 1 225 ? 16.078 33.730 63.007 1.00 9.04 255 VAL A CA 1
ATOM 3788 C C . VAL A 1 225 ? 15.915 34.593 61.765 1.00 9.34 255 VAL A C 1
ATOM 3789 O O . VAL A 1 225 ? 15.082 34.293 60.911 1.00 10.40 255 VAL A O 1
ATOM 3802 N N . ASN A 1 226 ? 16.740 35.620 61.630 1.00 9.54 256 ASN A N 1
ATOM 3803 C CA . ASN A 1 226 ? 16.695 36.384 60.392 1.00 11.27 256 ASN A CA 1
ATOM 3804 C C . ASN A 1 226 ? 18.098 36.627 59.860 1.00 9.84 256 ASN A C 1
ATOM 3805 O O . ASN A 1 226 ? 19.056 36.858 60.611 1.00 10.77 256 ASN A O 1
ATOM 3816 N N . LEU A 1 227 ? 18.207 36.515 58.550 1.00 9.46 257 LEU A N 1
ATOM 3817 C CA . LEU A 1 227 ? 19.480 36.695 57.886 1.00 9.59 257 LEU A CA 1
ATOM 3818 C C . LEU A 1 227 ? 19.710 38.167 57.622 1.00 9.51 257 LEU A C 1
ATOM 3819 O O . LEU A 1 227 ? 18.805 38.883 57.188 1.00 10.04 257 LEU A O 1
ATOM 3835 N N . GLY A 1 228 ? 20.938 38.608 57.872 1.00 9.44 258 GLY A N 1
ATOM 3836 C CA . GLY A 1 228 ? 21.296 39.987 57.673 1.00 9.52 258 GLY A CA 1
ATOM 3837 C C . GLY A 1 228 ? 21.825 40.282 56.290 1.00 9.65 258 GLY A C 1
ATOM 3838 O O . GLY A 1 228 ? 22.104 39.400 55.479 1.00 9.90 258 GLY A O 1
ATOM 3842 N N A LEU A 1 229 ? 22.020 41.578 56.053 0.52 9.94 259 LEU A N 1
ATOM 3843 N N B LEU A 1 229 ? 21.991 41.585 56.020 0.48 10.06 259 LEU A N 1
ATOM 3844 C CA A LEU A 1 229 ? 22.529 42.038 54.767 0.52 10.83 259 LEU A CA 1
ATOM 3845 C CA B LEU A 1 229 ? 22.560 42.009 54.742 0.48 11.14 259 LEU A CA 1
ATOM 3846 C C A LEU A 1 229 ? 23.937 41.508 54.500 0.52 10.35 259 LEU A C 1
ATOM 3847 C C B LEU A 1 229 ? 23.902 41.348 54.499 0.48 10.38 259 LEU A C 1
ATOM 3848 O O A LEU A 1 229 ? 24.324 41.344 53.340 0.52 10.44 259 LEU A O 1
ATOM 3849 O O B LEU A 1 229 ? 24.224 40.969 53.370 0.48 10.77 259 LEU A O 1
ATOM 3880 N N . THR A 1 230 ? 24.710 41.211 55.551 1.00 9.92 260 THR A N 1
ATOM 3881 C CA . THR A 1 230 ? 26.041 40.647 55.346 1.00 10.41 260 THR A CA 1
ATOM 3882 C C . THR A 1 230 ? 25.945 39.231 54.789 1.00 10.43 260 THR A C 1
ATOM 3883 O O . THR A 1 230 ? 26.761 38.848 53.939 1.00 10.76 260 THR A O 1
ATOM 3895 N N . LEU A 1 231 ? 24.990 38.423 55.270 1.00 10.44 261 LEU A N 1
ATOM 3896 C CA . LEU A 1 231 ? 24.846 37.079 54.721 1.00 10.72 261 LEU A CA 1
ATOM 3897 C C . LEU A 1 231 ? 24.240 37.104 53.325 1.00 10.94 261 LEU A C 1
ATOM 3898 O O . LEU A 1 231 ? 24.586 36.269 52.486 1.00 11.06 261 LEU A O 1
ATOM 3914 N N . LYS A 1 232 ? 23.360 38.065 53.034 1.00 10.98 262 LYS A N 1
ATOM 3915 C CA . LYS A 1 232 ? 22.884 38.234 51.664 1.00 11.14 262 LYS A CA 1
ATOM 3916 C C . LYS A 1 232 ? 24.064 38.439 50.718 1.00 11.26 262 LYS A C 1
ATOM 3917 O O . LYS A 1 232 ? 24.157 37.800 49.664 1.00 11.70 262 LYS A O 1
ATOM 3936 N N . VAL A 1 233 ? 24.991 39.322 51.097 1.00 10.51 263 VAL A N 1
ATOM 3937 C CA . VAL A 1 233 ? 26.169 39.568 50.274 1.00 10.57 263 VAL A CA 1
ATOM 3938 C C . VAL A 1 233 ? 27.058 38.330 50.196 1.00 10.36 263 VAL A C 1
ATOM 3939 O O . VAL A 1 233 ? 27.487 37.921 49.107 1.00 10.53 263 VAL A O 1
ATOM 3952 N N A MET A 1 234 ? 27.377 37.744 51.347 0.72 10.27 264 MET A N 1
ATOM 3953 N N B MET A 1 234 ? 27.386 37.745 51.345 0.28 10.32 264 MET A N 1
ATOM 3954 C CA A MET A 1 234 ? 28.318 36.626 51.341 0.72 10.82 264 MET A CA 1
ATOM 3955 C CA B MET A 1 234 ? 28.308 36.614 51.339 0.28 10.71 264 MET A CA 1
ATOM 3956 C C A MET A 1 234 ? 27.776 35.426 50.573 0.72 10.48 264 MET A C 1
ATOM 3957 C C B MET A 1 234 ? 27.764 35.464 50.506 0.28 10.49 264 MET A C 1
ATOM 3958 O O A MET A 1 234 ? 28.557 34.687 49.949 0.72 10.91 264 MET A O 1
ATOM 3959 O O B MET A 1 234 ? 28.518 34.806 49.777 0.28 10.28 264 MET A O 1
ATOM 3986 N N . SER A 1 235 ? 26.461 35.214 50.588 1.00 10.26 265 SER A N 1
ATOM 3987 C CA . SER A 1 235 ? 25.842 34.153 49.792 1.00 10.78 265 SER A CA 1
ATOM 3988 C C . SER A 1 235 ? 25.678 34.524 48.331 1.00 10.21 265 SER A C 1
ATOM 3989 O O . SER A 1 235 ? 25.133 33.717 47.565 1.00 10.63 265 SER A O 1
ATOM 3998 N N . ASN A 1 236 ? 26.084 35.733 47.942 1.00 10.42 266 ASN A N 1
ATOM 3999 C CA . ASN A 1 236 ? 25.921 36.226 46.570 1.00 10.13 266 ASN A CA 1
ATOM 4000 C C . ASN A 1 236 ? 24.450 36.222 46.160 1.00 10.61 266 ASN A C 1
ATOM 4001 O O . ASN A 1 236 ? 24.124 35.921 45.017 1.00 11.69 266 ASN A O 1
ATOM 4012 N N . GLU A 1 237 ? 23.562 36.579 47.094 1.00 11.43 267 GLU A N 1
ATOM 4013 C CA . GLU A 1 237 ? 22.115 36.641 46.900 1.00 12.10 267 GLU A CA 1
ATOM 4014 C C . GLU A 1 237 ? 21.468 35.283 46.674 1.00 12.84 267 GLU A C 1
ATOM 4015 O O . GLU A 1 237 ? 20.295 35.229 46.326 1.00 14.27 267 GLU A O 1
ATOM 4027 N N . LYS A 1 238 ? 22.190 34.181 46.897 1.00 12.24 268 LYS A N 1
ATOM 4028 C CA A LYS A 1 238 ? 21.555 32.865 46.930 0.33 12.51 268 LYS A CA 1
ATOM 4029 C CA B LYS A 1 238 ? 21.519 32.885 46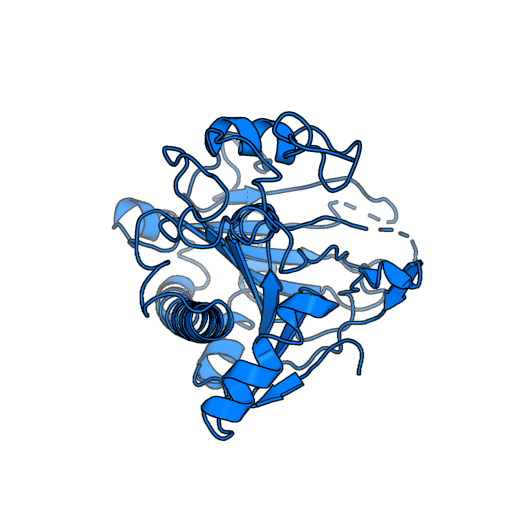.901 0.67 13.04 268 LYS A CA 1
ATOM 4030 C C . LYS A 1 238 ? 20.571 32.769 48.087 1.00 12.57 268 LYS A C 1
ATOM 4031 O O . LYS A 1 238 ? 19.567 32.051 48.002 1.00 13.13 268 LYS A O 1
ATOM 4068 N N . PHE A 1 239 ? 20.853 33.474 49.177 1.00 12.40 269 PHE A N 1
ATOM 4069 C CA . PHE A 1 239 ? 19.941 33.603 50.292 1.00 13.46 269 PHE A CA 1
ATOM 4070 C C . PHE A 1 239 ? 19.366 35.017 50.291 1.00 14.91 269 PHE A C 1
ATOM 4071 O O . PHE A 1 239 ? 20.001 35.986 49.846 1.00 17.76 269 PHE A O 1
ATOM 4088 N N . GLU A 1 240 ? 18.166 35.131 50.813 1.00 14.23 270 GLU A N 1
ATOM 4089 C CA . GLU A 1 240 ? 17.551 36.433 51.035 1.00 15.30 270 GLU A CA 1
ATOM 4090 C C . GLU A 1 240 ? 17.994 36.986 52.386 1.00 13.09 270 GLU A C 1
ATOM 4091 O O . GLU A 1 240 ? 18.098 36.240 53.367 1.00 14.76 270 GLU A O 1
ATOM 4103 N N . GLY A 1 241 ? 18.205 38.299 52.452 1.00 12.20 271 GLY A N 1
ATOM 4104 C CA . GLY A 1 241 ? 18.156 38.975 53.735 1.00 11.78 271 GLY A CA 1
ATOM 4105 C C . GLY A 1 241 ? 16.710 39.269 54.090 1.00 11.50 271 GLY A C 1
ATOM 4106 O O . GLY A 1 241 ? 15.867 39.469 53.220 1.00 13.33 271 GLY A O 1
ATOM 4110 N N . SER A 1 242 ? 16.412 39.304 55.375 1.00 10.52 272 SER A N 1
ATOM 4111 C CA . SER A 1 242 ? 15.063 39.616 55.828 1.00 10.34 272 SER A CA 1
ATOM 4112 C C . SER A 1 242 ? 14.850 41.119 55.985 1.00 10.44 272 SER A C 1
ATOM 4113 O O . SER A 1 242 ? 15.572 41.762 56.742 1.00 11.02 272 SER A O 1
ATOM 4121 N N . ILE A 1 243 ? 13.812 41.646 55.345 1.00 10.21 273 ILE A N 1
ATOM 4122 C CA . ILE A 1 243 ? 13.319 42.993 55.605 1.00 10.64 273 ILE A CA 1
ATOM 4123 C C . ILE A 1 243 ? 12.132 42.833 56.534 1.00 10.42 273 ILE A C 1
ATOM 4124 O O . ILE A 1 243 ? 11.163 42.137 56.203 1.00 11.12 273 ILE A O 1
ATOM 4140 N N . HIS A 1 244 ? 12.223 43.444 57.710 1.00 10.40 274 HIS A N 1
ATOM 4141 C CA . HIS A 1 244 ? 11.196 43.271 58.731 1.00 10.56 274 HIS A CA 1
ATOM 4142 C C . HIS A 1 244 ? 10.957 44.604 59.429 1.00 10.98 274 HIS A C 1
ATOM 4143 O O . HIS A 1 244 ? 11.733 45.553 59.292 1.00 11.10 274 HIS A O 1
ATOM 4157 N N . ARG A 1 245 ? 9.856 44.679 60.180 1.00 11.33 275 ARG A N 1
ATOM 4158 C CA . ARG A 1 245 ? 9.478 45.911 60.860 1.00 11.66 275 ARG A CA 1
ATOM 4159 C C . ARG A 1 245 ? 8.718 45.565 62.131 1.00 11.15 275 ARG A C 1
ATOM 4160 O O . ARG A 1 245 ? 8.246 44.430 62.295 1.00 11.59 275 ARG A O 1
ATOM 4181 N N . VAL A 1 246 ? 8.587 46.559 63.012 1.00 11.57 276 VAL A N 1
ATOM 4182 C CA . VAL A 1 246 ? 7.868 46.374 64.263 1.00 12.28 276 VAL A CA 1
ATOM 4183 C C . VAL A 1 246 ? 6.699 47.342 64.341 1.00 12.24 276 VAL A C 1
ATOM 4184 O O . VAL A 1 246 ? 6.856 48.541 64.109 1.00 13.82 276 VAL A O 1
ATOM 4197 N N . VAL A 1 247 ? 5.557 46.821 64.737 1.00 13.15 277 VAL A N 1
ATOM 4198 C CA . VAL A 1 247 ? 4.335 47.573 65.013 1.00 15.09 277 VAL A CA 1
ATOM 4199 C C . VAL A 1 247 ? 4.243 47.749 66.526 1.00 15.43 277 VAL A C 1
ATOM 4200 O O . VAL A 1 247 ? 4.347 46.775 67.282 1.00 16.01 277 VAL A O 1
ATOM 4213 N N . THR A 1 248 ? 4.098 48.989 66.973 1.00 16.02 278 THR A N 1
ATOM 4214 C CA . THR A 1 248 ? 3.857 49.255 68.394 1.00 17.06 278 THR A CA 1
ATOM 4215 C C . THR A 1 248 ? 2.557 48.591 68.842 1.00 17.30 278 THR A C 1
ATOM 4216 O O . THR A 1 248 ? 1.555 48.608 68.123 1.00 17.78 278 THR A O 1
ATOM 4227 N N . HIS A 1 249 ? 2.578 47.989 70.026 1.00 16.55 279 HIS A N 1
ATOM 4228 C CA . HIS A 1 249 ? 1.371 47.330 70.537 1.00 16.85 279 HIS A CA 1
ATOM 4229 C C . HIS A 1 249 ? 0.387 48.368 71.081 1.00 16.93 279 HIS A C 1
ATOM 4230 O O . HIS A 1 249 ? 0.784 49.352 71.696 1.00 17.84 279 HIS A O 1
ATOM 4244 N N . PRO A 1 250 ? -0.918 48.181 70.864 1.00 18.30 280 PRO A N 1
ATOM 4245 C CA . PRO A 1 250 ? -1.876 49.199 71.333 1.00 19.04 280 PRO A CA 1
ATOM 4246 C C . PRO A 1 250 ? -2.114 49.193 72.837 1.00 18.90 280 PRO A C 1
ATOM 4247 O O . PRO A 1 250 ? -2.626 50.211 73.335 1.00 19.61 280 PRO A O 1
ATOM 4258 N N . ILE A 1 251 ? -1.794 48.074 73.536 1.00 18.90 281 ILE A N 1
ATOM 4259 C CA . ILE A 1 251 ? -2.177 47.820 74.927 1.00 19.08 281 ILE A CA 1
ATOM 4260 C C . ILE A 1 251 ? -0.966 47.621 75.828 1.00 17.71 281 ILE A C 1
ATOM 4261 O O . ILE A 1 251 ? -0.915 48.145 76.940 1.00 19.35 281 ILE A O 1
ATOM 4277 N N A ARG A 1 252 ? -0.034 46.761 75.399 0.52 16.21 282 ARG A N 1
ATOM 4278 N N B ARG A 1 252 ? -0.009 46.827 75.393 0.48 16.28 282 ARG A N 1
ATOM 4279 C CA A ARG A 1 252 ? 1.112 46.309 76.175 0.52 16.02 282 ARG A CA 1
ATOM 4280 C CA B ARG A 1 252 ? 1.043 46.369 76.284 0.48 15.58 282 ARG A CA 1
ATOM 4281 C C A ARG A 1 252 ? 2.355 47.113 75.817 0.52 14.35 282 ARG A C 1
ATOM 4282 C C B ARG A 1 252 ? 2.385 46.894 75.807 0.48 14.11 282 ARG A C 1
ATOM 4283 O O A ARG A 1 252 ? 2.508 47.613 74.700 0.52 14.49 282 ARG A O 1
ATOM 4284 O O B ARG A 1 252 ? 2.610 47.039 74.607 0.48 13.50 282 ARG A O 1
ATOM 4325 N N . ASN A 1 253 ? 3.268 47.187 76.764 1.00 14.05 283 ASN A N 1
ATOM 4326 C CA . ASN A 1 253 ? 4.627 47.626 76.473 1.00 13.83 283 ASN A CA 1
ATOM 4327 C C . ASN A 1 253 ? 5.433 46.394 76.079 1.00 14.46 283 ASN A C 1
ATOM 4328 O O . ASN A 1 253 ? 5.835 45.599 76.922 1.00 21.78 283 ASN A O 1
ATOM 4340 N N . ARG A 1 254 ? 5.734 46.252 74.814 1.00 12.88 284 ARG A N 1
ATOM 4341 C CA . ARG A 1 254 ? 6.367 45.037 74.301 1.00 11.35 284 ARG A CA 1
ATOM 4342 C C . ARG A 1 254 ? 7.879 45.076 74.494 1.00 10.37 284 ARG A C 1
ATOM 4343 O O . ARG A 1 254 ? 8.510 46.108 74.272 1.00 11.45 284 ARG A O 1
ATOM 4364 N N . ILE A 1 255 ? 8.442 43.946 74.898 1.00 9.64 285 ILE A N 1
ATOM 4365 C CA . ILE A 1 255 ? 9.895 43.786 74.997 1.00 9.81 285 ILE A CA 1
ATOM 4366 C C . ILE A 1 255 ? 10.306 42.659 74.069 1.00 9.92 285 ILE A C 1
ATOM 4367 O O . ILE A 1 255 ? 9.705 41.588 74.066 1.00 10.51 285 ILE A O 1
ATOM 4383 N N . SER A 1 256 ? 11.400 42.862 73.345 1.00 9.87 286 SER A N 1
ATOM 4384 C CA . SER A 1 256 ? 12.014 41.804 72.565 1.00 9.68 286 SER A CA 1
ATOM 4385 C C . SER A 1 256 ? 13.503 41.780 72.862 1.00 9.28 286 SER A C 1
ATOM 4386 O O . SER A 1 256 ? 14.089 42.787 73.274 1.00 9.76 286 SER A O 1
ATOM 4394 N N . ILE A 1 257 ? 14.110 40.617 72.641 1.00 8.66 287 ILE A N 1
ATOM 4395 C CA . ILE A 1 257 ? 15.529 40.438 72.947 1.00 8.61 287 ILE A CA 1
ATOM 4396 C C . ILE A 1 257 ? 16.220 39.949 71.672 1.00 8.57 287 ILE A C 1
ATOM 4397 O O . ILE A 1 257 ? 16.018 38.799 71.264 1.00 8.74 287 ILE A O 1
ATOM 4413 N N . GLY A 1 258 ? 17.033 40.792 71.050 1.00 8.42 288 GLY A N 1
ATOM 4414 C CA . GLY A 1 258 ? 17.759 40.428 69.832 1.00 8.53 288 GLY A CA 1
ATOM 4415 C C . GLY A 1 258 ? 19.227 40.184 70.125 1.00 8.88 288 GLY A C 1
ATOM 4416 O O . GLY A 1 258 ? 19.857 40.917 70.902 1.00 9.91 288 GLY A O 1
ATOM 4420 N N . THR A 1 259 ? 19.749 39.135 69.518 1.00 8.41 289 THR A N 1
ATOM 4421 C CA . THR A 1 259 ? 21.179 38.827 69.528 1.00 8.63 289 THR A CA 1
ATOM 4422 C C . THR A 1 259 ? 21.662 38.922 68.089 1.00 8.71 289 THR A C 1
ATOM 4423 O O . THR A 1 259 ? 21.298 38.104 67.233 1.00 9.05 289 THR A O 1
ATOM 4434 N N . LEU A 1 260 ? 22.429 39.970 67.810 1.00 8.29 290 LEU A N 1
ATOM 4435 C CA . LEU A 1 260 ? 22.845 40.344 66.464 1.00 8.56 290 LEU A CA 1
ATOM 4436 C C . LEU A 1 260 ? 24.322 39.992 66.328 1.00 8.40 290 LEU A C 1
ATOM 4437 O O . LEU A 1 260 ? 25.189 40.653 66.916 1.00 9.18 290 LEU A O 1
ATOM 4453 N N . ILE A 1 261 ? 24.614 38.937 65.580 1.00 8.24 291 ILE A N 1
ATOM 4454 C CA . ILE A 1 261 ? 25.989 38.436 65.419 1.00 8.50 291 ILE A CA 1
ATOM 4455 C C . ILE A 1 261 ? 26.506 38.825 64.041 1.00 8.49 291 ILE A C 1
ATOM 4456 O O . ILE A 1 261 ? 25.776 38.791 63.034 1.00 8.98 291 ILE A O 1
ATOM 4472 N N . GLY A 1 262 ? 27.767 39.244 63.984 1.00 9.06 292 GLY A N 1
ATOM 4473 C CA . GLY A 1 262 ? 28.340 39.609 62.725 1.00 9.50 292 GLY A CA 1
ATOM 4474 C C . GLY A 1 262 ? 29.792 39.972 62.837 1.00 9.62 292 GLY A C 1
ATOM 4475 O O . GLY A 1 262 ? 30.431 39.796 63.882 1.00 9.70 292 GLY A O 1
ATOM 4479 N N . PRO A 1 263 ? 30.326 40.507 61.735 1.00 9.95 293 PRO A N 1
ATOM 4480 C CA . PRO A 1 263 ? 31.757 40.793 61.643 1.00 11.04 293 PRO A CA 1
ATOM 4481 C C . PRO A 1 263 ? 32.226 41.876 62.590 1.00 11.90 293 PRO A C 1
ATOM 4482 O O . PRO A 1 263 ? 31.470 42.713 63.076 1.00 12.04 293 PRO A O 1
ATOM 4493 N N . ASP A 1 264 ? 33.534 41.860 62.800 1.00 13.30 294 ASP A N 1
ATOM 4494 C CA . ASP A 1 264 ? 34.259 42.944 63.410 1.00 14.89 294 ASP A CA 1
ATOM 4495 C C . ASP A 1 264 ? 34.373 44.129 62.441 1.00 13.47 294 ASP A C 1
ATOM 4496 O O . ASP A 1 264 ? 34.301 43.976 61.227 1.00 13.40 294 ASP A O 1
ATOM 4505 N N . TYR A 1 265 ? 34.602 45.331 62.988 1.00 14.14 295 TYR A N 1
ATOM 4506 C CA . TYR A 1 265 ? 34.649 46.540 62.168 1.00 14.84 295 TYR A CA 1
ATOM 4507 C C . TYR A 1 265 ? 35.872 46.587 61.267 1.00 16.14 295 TYR A C 1
ATOM 4508 O O . TYR A 1 265 ? 35.852 47.329 60.289 1.00 20.30 295 TYR A O 1
ATOM 4526 N N . SER A 1 266 ? 36.895 45.785 61.543 1.00 13.73 296 SER A N 1
ATOM 4527 C CA . SER A 1 266 ? 38.114 45.719 60.753 1.00 14.42 296 SER A CA 1
ATOM 4528 C C . SER A 1 266 ? 38.028 44.690 59.632 1.00 13.61 296 SER A C 1
ATOM 4529 O O . SER A 1 266 ? 39.023 44.518 58.919 1.00 14.76 296 SER A O 1
ATOM 4537 N N . CYS A 1 267 ? 36.878 44.032 59.447 1.00 13.08 297 CYS A N 1
ATOM 4538 C CA A CYS A 1 267 ? 36.737 42.958 58.477 0.58 12.98 297 CYS A CA 1
ATOM 4539 C CA B CYS A 1 267 ? 36.726 42.962 58.470 0.42 13.29 297 CYS A CA 1
ATOM 4540 C C . CYS A 1 267 ? 36.456 43.508 57.082 1.00 13.16 297 CYS A C 1
ATOM 4541 O O . CYS A 1 267 ? 35.848 44.569 56.920 1.00 15.04 297 CYS A O 1
ATOM 4556 N N . THR A 1 268 ? 36.907 42.770 56.077 1.00 12.48 298 THR A N 1
ATOM 4557 C CA . THR A 1 268 ? 36.527 42.998 54.690 1.00 12.73 298 THR A CA 1
ATOM 4558 C C . THR A 1 268 ? 35.489 41.951 54.303 1.00 12.96 298 THR A C 1
ATOM 4559 O O . THR A 1 268 ? 35.658 40.770 54.609 1.00 14.21 298 THR A O 1
ATOM 4570 N N . ILE A 1 269 ? 34.398 42.390 53.665 1.00 11.52 299 ILE A N 1
ATOM 4571 C CA . ILE A 1 269 ? 33.274 41.540 53.289 1.00 11.68 299 ILE A CA 1
ATOM 4572 C C . ILE A 1 269 ? 33.264 41.349 51.787 1.00 11.59 299 ILE A C 1
ATOM 4573 O O . ILE A 1 269 ? 33.452 42.305 51.034 1.00 12.26 299 ILE A O 1
ATOM 4589 N N . GLU A 1 270 ? 32.995 40.128 51.343 1.00 11.64 300 GLU A N 1
ATOM 4590 C CA . GLU A 1 270 ? 32.821 39.882 49.919 1.00 11.31 300 GLU A CA 1
ATOM 4591 C C . GLU A 1 270 ? 31.996 38.609 49.749 1.00 10.74 300 GLU A C 1
ATOM 4592 O O . GLU A 1 270 ? 31.917 37.777 50.669 1.00 11.58 300 GLU A O 1
ATOM 4604 N N . PRO A 1 271 ? 31.413 38.395 48.573 1.00 10.59 301 PRO A N 1
ATOM 4605 C CA . PRO A 1 271 ? 30.812 37.086 48.289 1.00 10.61 301 PRO A CA 1
ATOM 4606 C C . PRO A 1 271 ? 31.816 35.955 48.512 1.00 10.86 301 PRO A C 1
ATOM 4607 O O . PRO A 1 271 ? 32.957 36.025 48.083 1.00 11.69 301 PRO A O 1
ATOM 4618 N N . ILE A 1 272 ? 31.359 34.903 49.187 1.00 11.05 302 ILE A N 1
ATOM 4619 C CA . ILE A 1 272 ? 32.193 33.743 49.507 1.00 11.82 302 ILE A CA 1
ATOM 4620 C C . ILE A 1 272 ? 32.809 33.224 48.220 1.00 11.60 302 ILE A C 1
ATOM 4621 O O . ILE A 1 272 ? 32.093 32.789 47.312 1.00 11.08 302 ILE A O 1
ATOM 4637 N N A LYS A 1 273 ? 34.143 33.284 48.137 0.36 12.23 303 LYS A N 1
ATOM 4638 N N B LYS A 1 273 ? 34.137 33.228 48.157 0.64 11.68 303 LYS A N 1
ATOM 4639 C CA A LYS A 1 273 ? 34.839 33.028 46.878 0.36 13.50 303 LYS A CA 1
ATOM 4640 C CA B LYS A 1 273 ? 34.825 33.036 46.885 0.64 12.26 303 LYS A CA 1
ATOM 4641 C C A LYS A 1 273 ? 34.552 31.631 46.350 0.36 12.54 303 LYS A C 1
ATOM 4642 C C B LYS A 1 273 ? 34.683 31.621 46.349 0.64 11.74 303 LYS A C 1
ATOM 4643 O O A LYS A 1 273 ? 34.322 31.448 45.146 0.36 12.63 303 LYS A O 1
ATOM 4644 O O B LYS A 1 273 ? 34.689 31.424 45.124 0.64 11.83 303 LYS A O 1
ATOM 4681 N N . GLU A 1 274 ? 34.569 30.629 47.236 1.00 12.04 304 GLU A N 1
ATOM 4682 C CA . GLU A 1 274 ? 34.483 29.243 46.809 1.00 13.82 304 GLU A CA 1
ATOM 4683 C C . GLU A 1 274 ? 33.183 28.943 46.090 1.00 12.79 304 GLU A C 1
ATOM 4684 O O . GLU A 1 274 ? 33.119 27.943 45.365 1.00 14.22 304 GLU A O 1
ATOM 4697 N N . LEU A 1 275 ? 32.149 29.764 46.275 1.00 11.66 305 LEU A N 1
ATOM 4698 C CA . LEU A 1 275 ? 30.862 29.533 45.639 1.00 11.58 305 LEU A CA 1
ATOM 4699 C C . LEU A 1 275 ? 30.710 30.269 44.320 1.00 11.39 305 LEU A C 1
ATOM 4700 O O . LEU A 1 275 ? 29.738 30.029 43.601 1.00 11.84 305 LEU A O 1
ATOM 4716 N N . ILE A 1 276 ? 31.600 31.208 44.021 1.00 11.45 306 ILE A N 1
ATOM 4717 C CA . ILE A 1 276 ? 31.537 31.946 42.765 1.00 11.68 306 ILE A CA 1
ATOM 4718 C C . ILE A 1 276 ? 31.849 31.006 41.615 1.00 12.05 306 ILE A C 1
ATOM 4719 O O . ILE A 1 276 ? 32.692 30.114 41.731 1.00 13.63 306 ILE A O 1
ATOM 4735 N N . SER A 1 277 ? 31.191 31.211 40.489 1.00 11.24 307 SER A N 1
ATOM 4736 C CA . SER A 1 277 ? 31.408 30.404 39.294 1.00 11.81 307 SER A CA 1
ATOM 4737 C C . SER A 1 277 ? 31.051 31.247 38.077 1.00 11.76 307 SER A C 1
ATOM 4738 O O . SER A 1 277 ? 30.600 32.394 38.209 1.00 12.11 307 SER A O 1
ATOM 4746 N N A GLN A 1 278 ? 31.199 30.666 36.892 0.72 11.80 308 GLN A N 1
ATOM 4747 N N B GLN A 1 278 ? 31.220 30.666 36.891 0.28 12.19 308 GLN A N 1
ATOM 4748 C CA A GLN A 1 278 ? 30.874 31.408 35.677 0.72 12.13 308 GLN A CA 1
ATOM 4749 C CA B GLN A 1 278 ? 30.872 31.381 35.668 0.28 12.99 308 GLN A CA 1
ATOM 4750 C C A GLN A 1 278 ? 29.396 31.780 35.621 0.72 12.54 308 GLN A C 1
ATOM 4751 C C B GLN A 1 278 ? 29.405 31.792 35.670 0.28 13.03 308 GLN A C 1
ATOM 4752 O O A GLN A 1 278 ? 29.037 32.844 35.086 0.72 12.93 308 GLN A O 1
ATOM 4753 O O B GLN A 1 278 ? 29.062 32.908 35.256 0.28 12.36 308 GLN A O 1
ATOM 4780 N N . GLU A 1 279 ? 28.527 30.909 36.145 1.00 13.20 309 GLU A N 1
ATOM 4781 C CA . GLU A 1 279 ? 27.090 31.169 36.181 1.00 14.61 309 GLU A CA 1
ATOM 4782 C C . GLU A 1 279 ? 26.648 31.890 37.443 1.00 14.10 309 GLU A C 1
ATOM 4783 O O . GLU A 1 279 ? 25.482 32.318 37.532 1.00 15.70 309 GLU A O 1
ATOM 4796 N N . ASN A 1 280 ? 27.550 32.046 38.399 1.00 13.19 310 ASN A N 1
ATOM 4797 C CA . ASN A 1 280 ? 27.305 32.742 39.660 1.00 12.34 310 ASN A CA 1
ATOM 4798 C C . ASN A 1 280 ? 28.424 33.762 39.856 1.00 11.81 310 ASN A C 1
ATOM 4799 O O . ASN A 1 280 ? 29.190 33.672 40.817 1.00 12.24 310 ASN A O 1
ATOM 4810 N N . PRO A 1 281 ? 28.554 34.752 38.953 1.00 12.33 311 PRO A N 1
ATOM 4811 C CA . PRO A 1 281 ? 29.614 35.772 39.130 1.00 12.47 311 PRO A CA 1
ATOM 4812 C C . PRO A 1 281 ? 29.318 36.650 40.329 1.00 11.71 311 PRO A C 1
ATOM 4813 O O . PRO A 1 281 ? 28.156 36.782 40.740 1.00 11.75 311 PRO A O 1
ATOM 4824 N N . PRO A 1 282 ? 30.337 37.258 40.928 1.00 12.17 312 PRO A N 1
ATOM 4825 C CA . PRO A 1 282 ? 30.096 38.049 42.142 1.00 12.41 312 PRO A CA 1
ATOM 4826 C C . PRO A 1 282 ? 29.188 39.238 41.857 1.00 12.37 312 PRO A C 1
ATOM 4827 O O . PRO A 1 282 ? 29.353 39.943 40.860 1.00 13.80 312 PRO A O 1
ATOM 4838 N N . LEU A 1 283 ? 28.253 39.486 42.781 1.00 12.18 313 LEU A N 1
ATOM 4839 C CA . LEU A 1 283 ? 27.334 40.614 42.651 1.00 12.55 313 LEU A CA 1
ATOM 4840 C C . LEU A 1 283 ? 27.746 41.812 43.503 1.00 12.35 313 LEU A C 1
ATOM 4841 O O . LEU A 1 283 ? 27.134 42.879 43.401 1.00 13.57 313 LEU A O 1
ATOM 4857 N N . TYR A 1 284 ? 28.784 41.662 44.311 1.00 11.60 314 TYR A N 1
ATOM 4858 C CA . TYR A 1 284 ? 29.352 42.721 45.132 1.00 11.69 314 TYR A CA 1
ATOM 4859 C C . TYR A 1 284 ? 30.863 42.625 45.057 1.00 12.39 314 TYR A C 1
ATOM 4860 O O . TYR A 1 284 ? 31.400 41.522 45.081 1.00 12.66 314 TYR A O 1
ATOM 4878 N N . LYS A 1 285 ? 31.529 43.772 45.012 1.00 12.55 315 LYS A N 1
ATOM 4879 C CA . LYS A 1 285 ? 32.973 43.837 45.181 1.00 13.21 315 LYS A CA 1
ATOM 4880 C C . LYS A 1 285 ? 33.296 43.842 46.677 1.00 12.98 315 LYS A C 1
ATOM 4881 O O . LYS A 1 285 ? 32.449 44.197 47.507 1.00 13.05 315 LYS A O 1
ATOM 4900 N N . PRO A 1 286 ? 34.536 43.495 47.042 1.00 12.80 316 PRO A N 1
ATOM 4901 C CA . PRO A 1 286 ? 34.901 43.511 48.469 1.00 12.85 316 PRO A CA 1
ATOM 4902 C C . PRO A 1 286 ? 34.815 44.914 49.044 1.00 12.98 316 PRO A C 1
ATOM 4903 O O . PRO A 1 286 ? 35.116 45.899 48.365 1.00 14.24 316 PRO A O 1
ATOM 4914 N N . TYR A 1 287 ? 34.395 44.993 50.305 1.00 12.35 317 TYR A N 1
ATOM 4915 C CA . TYR A 1 287 ? 34.261 46.283 50.954 1.00 12.49 317 TYR A CA 1
ATOM 4916 C C . TYR A 1 287 ? 34.608 46.197 52.431 1.00 12.20 317 TYR A C 1
ATOM 4917 O O . TYR A 1 287 ? 34.495 45.134 53.059 1.00 12.39 317 TYR A O 1
ATOM 4935 N N . PRO A 1 288 ? 34.982 47.321 53.034 1.00 13.60 318 PRO A N 1
ATOM 4936 C CA . PRO A 1 288 ? 35.258 47.331 54.477 1.00 13.66 318 PRO A CA 1
ATOM 4937 C C . PRO A 1 288 ? 33.956 47.368 55.258 1.00 12.20 318 PRO A C 1
ATOM 4938 O O . PRO A 1 288 ? 33.085 48.199 54.985 1.00 12.65 318 PRO A O 1
ATOM 4949 N N . TYR A 1 289 ? 33.830 46.468 56.239 1.00 11.54 319 TYR A N 1
ATOM 4950 C CA . TYR A 1 289 ? 32.619 46.444 57.044 1.00 11.48 319 TYR A CA 1
ATOM 4951 C C . TYR A 1 289 ? 32.357 47.790 57.698 1.00 12.07 319 TYR A C 1
ATOM 4952 O O . TYR A 1 289 ? 31.197 48.188 57.841 1.00 12.75 319 TYR A O 1
ATOM 4970 N N . ALA A 1 290 ? 33.400 48.504 58.129 1.00 12.61 320 ALA A N 1
ATOM 4971 C CA . ALA A 1 290 ? 33.178 49.777 58.820 1.00 14.11 320 ALA A CA 1
ATOM 4972 C C . ALA A 1 290 ? 32.588 50.829 57.885 1.00 13.39 320 ALA A C 1
ATOM 4973 O O . ALA A 1 290 ? 31.822 51.709 58.312 1.00 14.25 320 ALA A O 1
ATOM 4980 N N . GLU A 1 291 ? 33.008 50.797 56.625 1.00 13.18 321 GLU A N 1
ATOM 4981 C CA . GLU A 1 291 ? 32.504 51.742 55.631 1.00 13.66 321 GLU A CA 1
ATOM 4982 C C . GLU A 1 291 ? 31.042 51.450 55.320 1.00 13.15 321 GLU A C 1
ATOM 4983 O O . GLU A 1 291 ? 30.195 52.354 55.303 1.00 14.24 321 GLU A O 1
ATOM 4995 N N . PHE A 1 292 ? 30.724 50.168 55.114 1.00 12.45 322 PHE A N 1
ATOM 4996 C CA . PHE A 1 292 ? 29.337 49.721 55.002 1.00 11.93 322 PHE A CA 1
ATOM 4997 C C . PHE A 1 292 ? 28.536 50.177 56.213 1.00 12.34 322 PHE A C 1
ATOM 4998 O O . PHE A 1 292 ? 27.414 50.661 56.078 1.00 12.89 322 PHE A O 1
ATOM 5015 N N . ALA A 1 293 ? 29.073 49.978 57.413 1.00 11.85 323 ALA A N 1
ATOM 5016 C CA . ALA A 1 293 ? 28.304 50.247 58.623 1.00 12.46 323 ALA A CA 1
ATOM 5017 C C . ALA A 1 293 ? 27.918 51.719 58.712 1.00 12.85 323 ALA A C 1
ATOM 5018 O O . ALA A 1 293 ? 26.780 52.043 59.080 1.00 12.95 323 ALA A O 1
ATOM 5025 N N . GLU A 1 294 ? 28.841 52.614 58.336 1.00 12.68 324 GLU A N 1
ATOM 5026 C CA . GLU A 1 294 ? 28.534 54.041 58.328 1.00 13.60 324 GLU A CA 1
ATOM 5027 C C . GLU A 1 294 ? 27.345 54.337 57.417 1.00 13.91 324 GLU A C 1
ATOM 5028 O O . GLU A 1 294 ? 26.424 55.068 57.797 1.00 14.98 324 GLU A O 1
ATOM 5040 N N . ILE A 1 295 ? 27.334 53.781 56.209 1.00 13.22 325 ILE A N 1
ATOM 5041 C CA . ILE A 1 295 ? 26.234 54.042 55.281 1.00 14.00 325 ILE A CA 1
ATOM 5042 C C . ILE A 1 295 ? 24.953 53.389 55.777 1.00 13.39 325 ILE A C 1
ATOM 5043 O O . ILE A 1 295 ? 23.879 53.998 55.763 1.00 14.25 325 ILE A O 1
ATOM 5059 N N . TYR A 1 296 ? 25.047 52.127 56.213 1.00 12.69 326 TYR A N 1
ATOM 5060 C CA . TYR A 1 296 ? 23.882 51.395 56.708 1.00 12.32 326 TYR A CA 1
ATOM 5061 C C . TYR A 1 296 ? 23.191 52.164 57.829 1.00 12.74 326 TYR A C 1
ATOM 5062 O O . TYR A 1 296 ? 21.958 52.259 57.863 1.00 13.56 326 TYR A O 1
ATOM 5080 N N . LEU A 1 297 ? 23.971 52.733 58.745 1.00 12.81 327 LEU A N 1
ATOM 5081 C CA . LEU A 1 297 ? 23.401 53.448 59.893 1.00 14.08 327 LEU A CA 1
ATOM 5082 C C . LEU A 1 297 ? 22.916 54.847 59.551 1.00 16.19 327 LEU A C 1
ATOM 5083 O O . LEU A 1 297 ? 22.057 55.354 60.257 1.00 18.16 327 LEU A O 1
ATOM 5099 N N A SER A 1 298 ? 23.442 55.465 58.496 0.62 16.37 328 SER A N 1
ATOM 5100 N N B SER A 1 298 ? 23.404 55.455 58.465 0.38 16.40 328 SER A N 1
ATOM 5101 C CA A SER A 1 298 ? 23.141 56.855 58.165 0.62 17.73 328 SER A CA 1
ATOM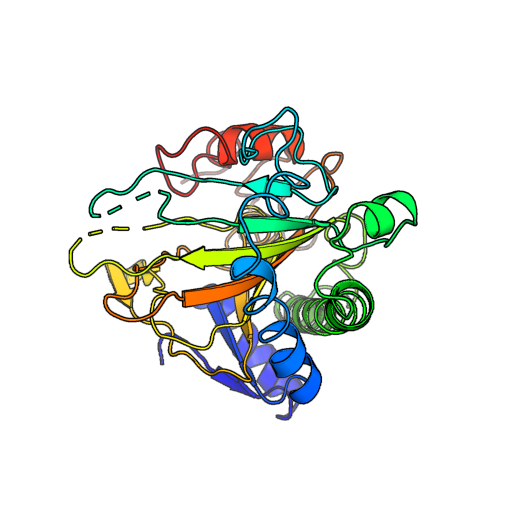 5102 C CA B SER A 1 298 ? 23.134 56.863 58.195 0.38 17.73 328 SER A CA 1
ATOM 5103 C C A SER A 1 298 ? 22.070 57.001 57.094 0.62 19.35 328 SER A C 1
ATOM 5104 C C B SER A 1 298 ? 22.274 57.136 56.969 0.38 17.97 328 SER A C 1
ATOM 5105 O O A SER A 1 298 ? 21.182 57.855 57.218 0.62 22.69 328 SER A O 1
ATOM 5106 O O B SER A 1 298 ? 21.741 58.245 56.854 0.38 18.99 328 SER A O 1
ATOM 5121 N N . ASP A 1 299 ? 22.137 56.187 56.047 1.00 18.72 329 ASP A N 1
ATOM 5122 C CA . ASP A 1 299 ? 21.376 56.388 54.810 1.00 20.08 329 ASP A CA 1
ATOM 5123 C C . ASP A 1 299 ? 20.193 55.427 54.790 1.00 20.22 329 ASP A C 1
ATOM 5124 O O . ASP A 1 299 ? 20.362 54.229 54.533 1.00 19.49 329 ASP A O 1
ATOM 5134 N N . LYS A 1 300 ? 18.994 55.947 55.049 1.00 21.96 330 LYS A N 1
ATOM 5135 C CA A LYS A 1 300 ? 17.786 55.136 55.067 0.78 23.38 330 LYS A CA 1
ATOM 5136 C CA B LYS A 1 300 ? 17.778 55.149 55.069 0.22 23.11 330 LYS A CA 1
ATOM 5137 C C . LYS A 1 300 ? 16.960 55.304 53.792 1.00 23.46 330 LYS A C 1
ATOM 5138 O O . LYS A 1 300 ? 15.770 54.961 53.780 1.00 26.18 330 LYS A O 1
ATOM 5175 N N . SER A 1 301 ? 17.583 55.789 52.707 1.00 23.32 331 SER A N 1
ATOM 5176 C CA . SER A 1 301 ? 16.857 56.053 51.470 1.00 24.84 331 SER A CA 1
ATOM 5177 C C . SER A 1 301 ? 16.341 54.785 50.799 1.00 24.37 331 SER A C 1
ATOM 5178 O O . SER A 1 301 ? 15.370 54.851 50.037 1.00 27.58 331 SER A O 1
ATOM 5186 N N . ASP A 1 302 ? 16.985 53.643 51.039 1.00 21.14 332 ASP A N 1
ATOM 5187 C CA . ASP A 1 302 ? 16.563 52.353 50.514 1.00 19.72 332 ASP A CA 1
ATOM 5188 C C . ASP A 1 302 ? 17.002 51.295 51.512 1.00 16.03 332 ASP A C 1
ATOM 5189 O O . ASP A 1 302 ? 17.977 51.491 52.234 1.00 16.04 332 ASP A O 1
ATOM 5198 N N . TYR A 1 303 ? 16.301 50.159 51.524 1.00 15.52 333 TYR A N 1
ATOM 5199 C CA . TYR A 1 303 ? 16.634 49.116 52.485 1.00 15.19 333 TYR A CA 1
ATOM 5200 C C . TYR A 1 303 ? 18.080 48.666 52.345 1.00 14.17 333 TYR A C 1
ATOM 5201 O O . TYR A 1 303 ? 18.748 48.404 53.357 1.00 14.51 333 TYR A O 1
ATOM 5219 N N . ASP A 1 304 ? 18.587 48.581 51.112 1.00 14.63 334 ASP A N 1
ATOM 5220 C CA . ASP A 1 304 ? 19.955 48.108 50.891 1.00 15.14 334 ASP A CA 1
ATOM 5221 C C . ASP A 1 304 ? 20.929 49.229 50.526 1.00 14.58 334 ASP A C 1
ATOM 5222 O O . ASP A 1 304 ? 21.982 48.987 49.938 1.00 14.56 334 ASP A O 1
ATOM 5231 N N . ALA A 1 305 ? 20.643 50.454 50.955 1.00 14.74 335 ALA A N 1
ATOM 5232 C CA . ALA A 1 305 ? 21.555 51.566 50.713 1.00 15.54 335 ALA A CA 1
ATOM 5233 C C . ALA A 1 305 ? 22.987 51.258 51.141 1.00 14.45 335 ALA A C 1
ATOM 5234 O O . ALA A 1 305 ? 23.933 51.705 50.486 1.00 14.87 335 ALA A O 1
ATOM 5241 N N . GLY A 1 306 ? 23.170 50.520 52.238 1.00 13.88 336 GLY A N 1
ATOM 5242 C CA . GLY A 1 306 ? 24.513 50.238 52.716 1.00 14.16 336 GLY A CA 1
ATOM 5243 C C . GLY A 1 306 ? 25.387 49.464 51.756 1.00 13.89 336 GLY A C 1
ATOM 5244 O O . GLY A 1 306 ? 26.605 49.600 51.810 1.00 14.54 336 GLY A O 1
ATOM 5248 N N . VAL A 1 307 ? 24.790 48.632 50.895 1.00 13.58 337 VAL A N 1
ATOM 5249 C CA . VAL A 1 307 ? 25.563 47.827 49.950 1.00 14.64 337 VAL A CA 1
ATOM 5250 C C . VAL A 1 307 ? 25.463 48.307 48.507 1.00 14.56 337 VAL A C 1
ATOM 5251 O O . VAL A 1 307 ? 26.209 47.802 47.655 1.00 15.07 337 VAL A O 1
ATOM 5264 N N A LYS A 1 308 ? 24.587 49.262 48.210 0.47 15.39 338 LYS A N 1
ATOM 5265 N N B LYS A 1 308 ? 24.588 49.264 48.211 0.53 15.94 338 LYS A N 1
ATOM 5266 C CA A LYS A 1 308 ? 24.470 49.775 46.849 0.47 16.99 338 LYS A CA 1
ATOM 5267 C CA B LYS A 1 308 ? 24.466 49.777 46.850 0.53 18.02 338 LYS A CA 1
ATOM 5268 C C A LYS A 1 308 ? 25.800 50.205 46.248 0.47 16.47 338 LYS A C 1
ATOM 5269 C C B LYS A 1 308 ? 25.792 50.216 46.245 0.53 17.07 338 LYS A C 1
ATOM 5270 O O A LYS A 1 308 ? 26.035 49.904 45.066 0.47 16.84 338 LYS A O 1
ATOM 5271 O O B LYS A 1 308 ? 26.018 49.928 45.058 0.53 17.49 338 LYS A O 1
ATOM 5308 N N . PRO A 1 309 ? 26.701 50.879 46.967 1.00 16.50 339 PRO A N 1
ATOM 5309 C CA . PRO A 1 309 ? 27.953 51.322 46.327 1.00 17.32 339 PRO A CA 1
ATOM 5310 C C . PRO A 1 309 ? 28.846 50.184 45.878 1.00 16.90 339 PRO A C 1
ATOM 5311 O O . PRO A 1 309 ? 29.749 50.402 45.071 1.00 19.12 339 PRO A O 1
ATOM 5322 N N . TYR A 1 310 ? 28.612 48.968 46.355 1.00 14.77 340 TYR A N 1
ATOM 5323 C CA . TYR A 1 310 ? 29.490 47.837 46.108 1.00 14.70 340 TYR A CA 1
ATOM 5324 C C . TYR A 1 310 ? 28.916 46.864 45.097 1.00 14.48 340 TYR A C 1
ATOM 5325 O O . TYR A 1 310 ? 29.562 45.874 44.782 1.00 15.14 340 TYR A O 1
ATOM 5343 N N . LYS A 1 311 ? 27.729 47.122 44.568 1.00 14.55 341 LYS A N 1
ATOM 5344 C CA . LYS A 1 311 ? 27.137 46.234 43.578 1.00 14.84 341 LYS A CA 1
ATOM 5345 C C . LYS A 1 311 ? 27.930 46.258 42.283 1.00 15.61 341 LYS A C 1
ATOM 5346 O O . LYS A 1 311 ? 28.341 47.317 41.816 1.00 17.60 341 LYS A O 1
ATOM 5365 N N . ILE A 1 312 ? 28.124 45.074 41.701 1.00 15.41 342 ILE A N 1
ATOM 5366 C CA . ILE A 1 312 ? 28.832 44.866 40.439 1.00 17.95 342 ILE A CA 1
ATOM 5367 C C . ILE A 1 312 ? 28.117 43.778 39.638 1.00 20.65 342 ILE A C 1
ATOM 5368 O O . ILE A 1 312 ? 27.268 43.039 40.157 1.00 19.43 342 ILE A O 1
ATOM 5384 N N . ASN A 1 313 ? 28.514 43.644 38.367 1.00 22.44 343 ASN A N 1
ATOM 5385 C CA . ASN A 1 313 ? 27.985 42.595 37.489 1.00 23.65 343 ASN A CA 1
ATOM 5386 C C . ASN A 1 313 ? 26.462 42.622 37.423 1.00 26.28 343 ASN A C 1
ATOM 5387 O O . ASN A 1 313 ? 25.807 41.581 37.309 1.00 27.95 343 ASN A O 1
ATOM 5398 N N . GLN A 1 314 ? 25.881 43.814 37.503 1.00 28.17 344 GLN A N 1
ATOM 5399 C CA . GLN A 1 314 ? 24.436 43.948 37.419 1.00 30.65 344 GLN A CA 1
ATOM 5400 C C . GLN A 1 314 ? 23.981 43.804 35.972 1.00 34.38 344 GLN A C 1
ATOM 5401 O O . GLN A 1 314 ? 24.614 44.330 35.049 1.00 40.09 344 GLN A O 1
ATOM 5415 N N . PHE A 1 315 ? 22.886 43.077 35.773 1.00 35.36 345 PHE A N 1
ATOM 5416 C CA . PHE A 1 315 ? 22.337 42.875 34.434 1.00 37.10 345 PHE A CA 1
ATOM 5417 C C . PHE A 1 315 ? 20.810 43.001 34.490 1.00 41.09 345 PHE A C 1
ATOM 5418 O O . PHE A 1 315 ? 20.214 43.866 33.831 1.00 49.23 345 PHE A O 1
#

Secondary structure (DSSP, 8-state):
--S-EEETTS-HHHHHHHHHHHHHHTSEEEEES-SS-HHHHHHHHHHHHHHHTS-HHHHGGGSGGGS-EES-SS--SS-EEEE-S-------EEEEEE-SS--HHHHTTS--SSTTHHHHHHHHHHHHHHHHHHHHHHHHHHHTPPTTTTSSGGG-EEEEEEEEE------EE-SSSEEEEEESSS-EEEEEGGGTEEEE----TTSEEEEE-HHHHHHTTTSSPPPEEEEPPPSSS-EEEEEEEEE--TT-EE---GGG-BTTB--SB--EEHHHHHHHHHH--SSTTTTTGGGB-S--

Sequence (300 aa):
ADVPIIDLQQDHLLIVQQITKKACQDFGLFQVINHGVPEKLMVEAMEEVYKKEFFALPAEEEKKEKKFQPPKKGEPAKKKFELPLLEQKKAKLYVEGERRCYWKDDTLAHGCYPLHEELLNSWPEEKKPPTYRDVIAKKYSSVEVRKKLTMRILDYICEGLGLKKLGYFDNNELTQQIQMLLANYYPPSCPDGHYDGNLITLLQQDLLVVGLQQQLIVKDDKWIAVEPIPTAFVVNLGLLTLKVMMSNEKKFEGSIHRVVTHPIRRNRISIGTLIGPDYSCCTIEPIKKELISQQENPPLYKPYPYAEFAEIYLSSDKKSDYDAGVKKPYKINQF

Nearest PDB structures (foldseek):
  6ttn-assembly1_A  TM=1.003E+00  e=8.010E-70  Datura metel
  6ttm-assembly1_A  TM=9.953E-01  e=4.874E-66  Datura metel
  6tto-assembly1_A  TM=9.990E-01  e=3.465E-64  Datura metel
  8cvc-assembly1_A  TM=9.773E-01  e=2.274E-57  Atropa belladonna
  8cvg-assembly1_A  TM=9.754E-01  e=2.274E-57  Atropa belladonna

Organism: Datura metel (NCBI:txid35625)

Solvent-accessible surface area: 14180 Å² total; per-residue (Å²): 133,56,23,31,81,2,41,8,136,57,88,98,107,82,3,12,92,61,0,18,136,2,0,88,75,41,0,2,0,2,0,55,72,8,58,6,59,103,152,16,1,86,70,0,12,69,4,0,95,87,0,18,84,36,73,76,134,19,40,91,136,15,34,53,213,52,101,46,15,117,32,97,55,114,20,80,55,84,10,28,15,3,40,68,62,102,121,102,112,85,38,14,42,0,0,0,0,0,8,88,56,66,102,126,123,8,49,91,27,5,1,109,102,6,113,70,0,55,79,13,0,24,111,0,5,102,37,0,28,122,3,1,39,88,0,2,46,16,0,0,67,30,24,67,18,181,105,33,63,2,101,64,101,17,0,60,9,2,14,0,26,0,14,50,9,44,43,17,115,108,59,75,14,10,5,15,0,0,4,1,25,5,2,50,30,83,10,9,38,2,19,13,101,103,95,123,123,61,37,67,2,99,32,34,74,53,2,1,2,0,6,0,0,0,0,0,24,0,8,1,6,72,112,2,73,8,0,13,12,82,19,71,27,24,74,140,122,70,1,13,2,1,1,2,35,0,2,1,46,70,103,14,84,1,48,4,4,142,131,43,53,58,181,170,19,54,43,41,2,96,75,2,61,16,38,88,2,8,84,42,41,40,77,59,133,91,76,100,16,6,2,0,88,73,11,64,56,84,111,259